Protein AF-A0A359M2P3-F1 (afdb_monomer)

Radius of gyration: 24.1 Å; Cα contacts (8 Å, |Δi|>4): 663; chains: 1; bounding box: 49×58×69 Å

Sequence (281 aa):
YTARNGGGFRVVGGTSFSSPMMAGAAAVLKAARPGLAPAQYKSLLVNYARPLYGPGSATVTNSRDAGAGALQLLASLSARSTVTPSTLSFGIATGTADLTREITVTNLSDRADIFTLTPEVRAAGPVPTITPNSVNLGPRESQRVNVRWNVSGLAPGEYQGAVIVTGFQTSLTPAAVPWWFGVPAQSVRTITPLEVPDTARPGSEQAFFLRLTDAAGIPVTSVTPEVRAGAGGTATITTVAAEPRLPGTYFVRVRMGTAAGTQSFTVAAGGVELTLLIPVQ

Nearest PDB structures (foldseek):
  2e6j-assembly1_A  TM=8.398E-01  e=8.029E-07  Homo sapiens
  7sqc-assembly1_F3  TM=4.251E-01  e=7.534E-09  Chlamydomonas reinhardtii
  7sqc-assembly1_F0  TM=4.388E-01  e=6.801E-08  Chlamydomonas reinhardtii
  7sqc-assembly1_M1  TM=4.405E-01  e=3.997E-07  Chlamydomonas reinhardtii
  4e9l-assembly1_A  TM=3.980E-01  e=4.450E-07  Escherichia coli UTI89

Foldseek 3Di:
DDFDPVTDDDDDDDCVVVVVVLVVLLVVLCVLDPDDDPQQSVQLQQQQADFDADVVGPFTDDCVVAPSHHGDSVSSSLDQKGKPPLAAEPEEDQFFDKDKDKIKIWGQDQAKWKKAKDWDWRDDDDTWDKVPRIDIAGHGGMDMIITIDGGHDHDFAKTKTWTWIATPPRDPDTGTHIYIYGNAPLAFDDKDWPDDAQAAAAQDKDKTKIATGDPRRHGRQPKFKDKDKDPPFPKDWPDWAADPVDGRMIMTMIGGHNDFAKIWMWIDINRDIDIDIHGYD

Mean predicted aligned error: 5.7 Å

Solvent-accessible surface area (backbone atoms only — not comparable to full-atom values): 15363 Å² total; per-residue (Å²): 114,44,81,40,90,96,59,64,72,42,84,80,86,59,69,81,63,51,52,58,54,54,52,53,51,50,51,52,47,42,72,77,49,68,90,65,53,73,62,43,56,49,8,30,53,36,15,32,22,42,76,42,57,50,95,94,45,93,50,58,50,53,52,90,80,44,50,54,32,43,81,32,66,66,54,26,70,67,48,41,55,33,41,40,63,41,57,47,76,73,52,72,40,92,21,48,47,81,47,77,47,71,35,35,44,30,32,67,40,90,52,66,40,44,35,40,51,45,66,46,63,61,58,94,74,87,71,53,48,55,49,65,39,60,49,80,31,48,50,64,29,70,49,78,28,38,41,33,40,73,51,70,80,47,70,60,36,71,48,44,30,26,43,35,39,37,37,76,81,65,46,90,63,56,37,35,31,34,35,38,37,36,17,69,66,73,48,43,63,43,82,41,78,76,46,70,54,83,58,42,45,52,55,36,78,48,62,36,32,38,33,32,14,18,90,67,65,42,60,26,72,88,62,77,67,48,73,44,60,33,92,94,55,68,40,44,80,75,42,77,44,74,38,91,90,40,78,22,25,32,42,35,33,33,34,39,25,77,59,71,48,73,41,44,35,41,38,36,38,71,93,37,75,49,81,46,75,34,39,25,98

pLDDT: mean 93.25, std 5.67, range [64.62, 98.69]

Secondary structure (DSSP, 8-state):
-EE-TTSSEE---SHHHHHHHHHHHHHHHHHHSTT--HHHHHHHHHTTPBPPB-TT-SSBPPHHHHTT-B--HHHHHH--EEEESSSEEEEE-SS-EEEEEEEEEEE-SSS-EEEEEEEEESSSS---EEESSEEEE-TT-EEEEEEEEEESSPPSEEEEEEEEEEETTT-SS-EEEEEEEEE---S--EEEEEE--S-B-TT-EEEEEEEEE-TTSPBP-S-PPEEEEPTT---EEEEEEE-TTSTTEEEEEEEPPSS-EEEEEEEEETTEEEEEEEEE-

Structure (mmCIF, N/CA/C/O backbone):
data_AF-A0A359M2P3-F1
#
_entry.id   AF-A0A359M2P3-F1
#
loop_
_atom_site.group_PDB
_atom_site.id
_atom_site.type_symbol
_atom_site.label_atom_id
_atom_site.label_alt_id
_atom_site.label_comp_id
_atom_site.label_asym_id
_atom_site.label_entity_id
_atom_site.label_seq_id
_atom_site.pdbx_PDB_ins_code
_atom_site.Cartn_x
_atom_site.Cartn_y
_atom_site.Cartn_z
_atom_site.occupancy
_atom_site.B_iso_or_equiv
_atom_site.auth_seq_id
_atom_site.auth_comp_id
_atom_site.auth_asym_id
_atom_site.auth_atom_id
_atom_site.pdbx_PDB_model_num
ATOM 1 N N . TYR A 1 1 ? 1.733 -25.677 1.021 1.00 85.75 1 TYR A N 1
ATOM 2 C CA . TYR A 1 1 ? 1.231 -26.762 0.154 1.00 85.75 1 TYR A CA 1
ATOM 3 C C . TYR A 1 1 ? -0.197 -26.458 -0.257 1.00 85.75 1 TYR A C 1
ATOM 5 O O . TYR A 1 1 ? -0.913 -25.851 0.527 1.00 85.75 1 TYR A O 1
ATOM 13 N N . THR A 1 2 ? -0.607 -26.854 -1.459 1.00 88.06 2 THR A N 1
ATOM 14 C CA . THR A 1 2 ? -2.005 -26.777 -1.921 1.00 88.06 2 THR A CA 1
ATOM 15 C C . THR A 1 2 ? -2.357 -28.013 -2.748 1.00 88.06 2 THR A C 1
ATOM 17 O O . THR A 1 2 ? -1.449 -28.705 -3.220 1.00 88.06 2 THR A O 1
ATOM 20 N N . ALA A 1 3 ? -3.649 -28.294 -2.911 1.00 90.69 3 ALA A N 1
ATOM 21 C CA . ALA A 1 3 ? -4.139 -29.433 -3.682 1.00 90.69 3 ALA A CA 1
ATOM 22 C C . ALA A 1 3 ? -3.726 -29.345 -5.166 1.00 90.69 3 ALA A C 1
ATOM 24 O O . ALA A 1 3 ? -3.590 -28.256 -5.735 1.00 90.69 3 ALA A O 1
ATOM 25 N N . ARG A 1 4 ? -3.525 -30.506 -5.797 1.00 89.56 4 ARG A N 1
ATOM 26 C CA . ARG A 1 4 ? -3.207 -30.652 -7.226 1.00 89.56 4 ARG A CA 1
ATOM 27 C C . ARG A 1 4 ? -4.312 -31.442 -7.937 1.00 89.56 4 ARG A C 1
ATOM 29 O O . ARG A 1 4 ? -4.940 -32.314 -7.344 1.0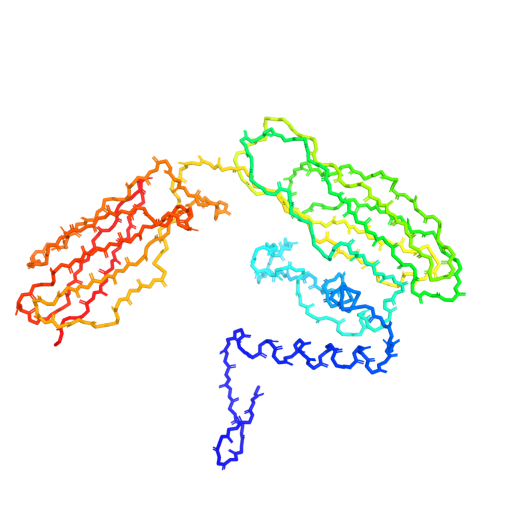0 89.56 4 ARG A O 1
ATOM 36 N N . ASN A 1 5 ? -4.521 -31.155 -9.224 1.00 85.38 5 ASN A N 1
ATOM 37 C CA . ASN A 1 5 ? -5.365 -31.986 -10.083 1.00 85.38 5 ASN A CA 1
ATOM 38 C C . ASN A 1 5 ? -4.836 -33.436 -10.141 1.00 85.38 5 ASN A C 1
ATOM 40 O O . ASN A 1 5 ? -3.623 -33.638 -10.227 1.00 85.38 5 ASN A O 1
ATOM 44 N N . GLY A 1 6 ? -5.737 -34.419 -10.092 1.00 87.88 6 GLY A N 1
ATOM 45 C CA . GLY A 1 6 ? -5.399 -35.846 -10.004 1.00 87.88 6 GLY A CA 1
ATOM 46 C C . GLY A 1 6 ? -5.063 -36.345 -8.591 1.00 87.88 6 GLY A C 1
ATOM 47 O O . GLY A 1 6 ? -4.646 -37.488 -8.443 1.00 87.88 6 GLY A O 1
ATOM 48 N N . GLY A 1 7 ? -5.252 -35.513 -7.559 1.00 90.56 7 GLY A N 1
ATOM 49 C CA . GLY A 1 7 ? -4.967 -35.850 -6.162 1.00 90.56 7 GLY A CA 1
ATOM 50 C C . GLY A 1 7 ? -3.582 -35.395 -5.684 1.00 90.56 7 GLY A C 1
ATOM 51 O O . GLY A 1 7 ? -2.709 -35.010 -6.463 1.00 90.56 7 GLY A O 1
ATOM 52 N N . GLY A 1 8 ? -3.388 -35.417 -4.363 1.00 91.62 8 GLY A N 1
ATOM 53 C CA . GLY A 1 8 ? -2.131 -35.040 -3.709 1.00 91.62 8 GLY A CA 1
ATOM 54 C C . GLY A 1 8 ? -1.914 -33.530 -3.532 1.00 91.62 8 GLY A C 1
ATOM 55 O O . GLY A 1 8 ? -2.804 -32.705 -3.753 1.00 91.62 8 GLY A O 1
ATOM 56 N N . PHE A 1 9 ? -0.698 -33.173 -3.108 1.00 91.69 9 PHE A N 1
ATOM 57 C CA . PHE A 1 9 ? -0.306 -31.807 -2.756 1.00 91.69 9 PHE A CA 1
ATOM 58 C C . PHE A 1 9 ? 0.950 -31.368 -3.506 1.00 91.69 9 PHE A C 1
ATOM 60 O O . PHE A 1 9 ? 1.815 -32.178 -3.829 1.00 91.69 9 PHE A O 1
ATOM 67 N N . ARG A 1 10 ? 1.079 -30.059 -3.739 1.00 89.31 10 ARG A N 1
ATOM 68 C CA . ARG A 1 10 ? 2.296 -29.444 -4.287 1.00 89.31 10 ARG A CA 1
ATOM 69 C C . ARG A 1 10 ? 2.744 -28.226 -3.488 1.00 89.31 10 ARG A C 1
ATOM 71 O O . ARG A 1 10 ? 1.929 -27.539 -2.860 1.00 89.31 10 ARG A O 1
ATOM 78 N N . VAL A 1 11 ? 4.045 -27.954 -3.536 1.00 88.88 11 VAL A N 1
ATOM 79 C CA . VAL A 1 11 ? 4.628 -26.679 -3.100 1.00 88.88 11 VAL A CA 1
ATOM 80 C C . VAL A 1 11 ? 4.443 -25.667 -4.224 1.00 88.88 11 VAL A C 1
ATOM 82 O O . VAL A 1 11 ? 4.649 -25.979 -5.393 1.00 88.88 11 VAL A O 1
ATOM 85 N N . VAL A 1 12 ? 3.999 -24.472 -3.865 1.00 86.31 12 VAL A N 1
ATOM 86 C CA . VAL A 1 12 ? 3.729 -23.359 -4.776 1.00 86.31 12 VAL A CA 1
ATOM 87 C C . VAL A 1 12 ? 4.085 -22.060 -4.068 1.00 86.31 12 VAL A C 1
ATOM 89 O O . VAL A 1 12 ? 4.019 -21.996 -2.839 1.00 86.31 12 VAL A O 1
ATOM 92 N N . GLY A 1 13 ? 4.439 -21.038 -4.842 1.00 85.19 13 GLY A N 1
ATOM 93 C CA . GLY A 1 13 ? 4.708 -19.689 -4.358 1.00 85.19 13 GLY A CA 1
ATOM 94 C C . GLY A 1 13 ? 3.999 -18.651 -5.223 1.00 85.19 13 GLY A C 1
ATOM 95 O O . GLY A 1 13 ? 3.622 -18.938 -6.358 1.00 85.19 13 GLY A O 1
ATOM 96 N N . GLY A 1 14 ? 3.797 -17.459 -4.666 1.00 84.88 14 GLY A N 1
ATOM 97 C CA . GLY A 1 14 ? 3.181 -16.324 -5.354 1.00 84.88 14 GLY A CA 1
ATOM 98 C C . GLY A 1 14 ? 2.020 -15.710 -4.575 1.00 84.88 14 GLY A C 1
ATOM 99 O O . GLY A 1 14 ? 1.350 -16.376 -3.783 1.00 84.88 14 GLY A O 1
ATOM 100 N N . THR A 1 15 ? 1.757 -14.429 -4.829 1.00 85.31 15 THR A N 1
ATOM 101 C CA . THR A 1 15 ? 0.679 -13.653 -4.187 1.00 85.31 15 THR A CA 1
ATOM 102 C C . THR A 1 15 ? -0.709 -14.244 -4.441 1.00 85.31 15 THR A C 1
ATOM 104 O O . THR A 1 15 ? -1.585 -14.126 -3.586 1.00 85.31 15 THR A O 1
ATOM 107 N N . SER A 1 16 ? -0.887 -14.977 -5.546 1.00 89.06 16 SER A N 1
ATOM 108 C CA . SER A 1 16 ? -2.102 -15.740 -5.859 1.00 89.06 16 SER A CA 1
ATOM 109 C C . SER A 1 16 ? -2.473 -16.766 -4.785 1.00 89.06 16 SER A C 1
ATOM 111 O O . SER A 1 16 ? -3.645 -17.109 -4.663 1.00 89.06 16 SER A O 1
ATOM 113 N N . PHE A 1 17 ? -1.508 -17.242 -3.988 1.00 89.31 17 PHE A N 1
ATOM 114 C CA . PHE A 1 17 ? -1.761 -18.134 -2.851 1.00 89.31 17 PHE A CA 1
ATOM 115 C C . PHE A 1 17 ? -1.979 -17.379 -1.534 1.00 89.31 17 PHE A C 1
ATOM 117 O O . PHE A 1 17 ? -2.651 -17.901 -0.649 1.00 89.31 17 PHE A O 1
ATOM 124 N N . SER A 1 18 ? -1.514 -16.132 -1.420 1.00 91.50 18 SER A N 1
ATOM 125 C CA . SER A 1 18 ? -1.825 -15.252 -0.285 1.00 91.50 18 SER A CA 1
ATOM 126 C C . SER A 1 18 ? -3.279 -14.764 -0.320 1.00 91.50 18 SER A C 1
ATOM 128 O O . SER A 1 18 ? -3.935 -14.689 0.720 1.00 91.50 18 SER A O 1
ATOM 130 N N . SER A 1 19 ? -3.820 -14.477 -1.511 1.00 93.38 19 SER A N 1
ATOM 131 C CA . SER A 1 19 ? -5.211 -14.031 -1.698 1.00 93.38 19 SER A CA 1
ATOM 132 C C . SER A 1 19 ? -6.264 -14.963 -1.068 1.00 93.38 19 SER A C 1
ATOM 134 O O . SER A 1 19 ? -7.070 -14.473 -0.272 1.00 93.38 19 SER A O 1
ATOM 136 N N . PRO A 1 20 ? -6.283 -16.288 -1.332 1.00 93.81 20 PRO A N 1
ATOM 137 C CA . PRO A 1 20 ? -7.249 -17.188 -0.703 1.00 93.81 20 PRO A CA 1
ATOM 138 C C . PRO A 1 20 ? -7.045 -17.335 0.813 1.00 93.81 20 PRO A C 1
ATOM 140 O O . PRO A 1 20 ? -8.026 -17.551 1.522 1.00 93.81 20 PRO A O 1
ATOM 143 N N . MET A 1 21 ? -5.825 -17.158 1.344 1.00 94.00 21 MET A N 1
ATOM 144 C CA . MET A 1 21 ? -5.607 -17.137 2.801 1.00 94.00 21 MET A CA 1
ATOM 145 C C . MET A 1 21 ? -6.312 -15.939 3.450 1.00 94.00 21 MET A C 1
ATOM 147 O O . MET A 1 21 ? -7.006 -16.100 4.454 1.00 94.00 21 MET A O 1
ATOM 151 N N . MET A 1 22 ? -6.203 -14.752 2.844 1.00 95.75 22 MET A N 1
ATOM 152 C CA . MET A 1 22 ? -6.936 -13.564 3.297 1.00 95.75 22 MET A CA 1
ATOM 153 C C . MET A 1 22 ? -8.452 -13.744 3.173 1.00 95.75 22 MET A C 1
ATOM 155 O O . MET A 1 22 ? -9.188 -13.346 4.075 1.00 95.75 22 MET A O 1
ATOM 159 N N . ALA A 1 23 ? -8.927 -14.377 2.095 1.00 96.69 23 ALA A N 1
ATOM 160 C CA . ALA A 1 23 ? -10.348 -14.670 1.911 1.00 96.69 23 ALA A CA 1
ATOM 161 C C . ALA A 1 23 ? -10.889 -15.617 2.998 1.00 96.69 23 ALA A C 1
ATOM 163 O O . ALA A 1 23 ? -11.937 -15.346 3.583 1.00 96.69 23 ALA A O 1
ATOM 164 N N . GLY A 1 24 ? -10.151 -16.683 3.326 1.00 97.50 24 GLY A N 1
ATOM 165 C CA . GLY A 1 24 ? -10.501 -17.594 4.419 1.00 97.50 24 GLY A CA 1
ATOM 166 C C . GLY A 1 24 ? -10.542 -16.889 5.778 1.00 97.50 24 GLY A C 1
ATOM 167 O O . GLY A 1 24 ? -11.501 -17.047 6.530 1.00 97.50 24 GLY A O 1
ATOM 168 N N . ALA A 1 25 ? -9.555 -16.039 6.071 1.00 97.88 25 ALA A N 1
ATOM 169 C CA . ALA A 1 25 ? -9.529 -15.240 7.297 1.00 97.88 25 ALA A CA 1
ATOM 170 C C . ALA A 1 25 ? -10.717 -14.270 7.397 1.00 97.88 25 ALA A C 1
ATOM 172 O O . ALA A 1 25 ? -11.341 -14.156 8.453 1.00 97.88 25 ALA A O 1
ATOM 173 N N . ALA A 1 26 ? -11.075 -13.612 6.291 1.00 98.00 26 ALA A N 1
ATOM 174 C CA . ALA A 1 26 ? -12.257 -12.759 6.219 1.00 98.00 26 ALA A CA 1
ATOM 175 C C . ALA A 1 26 ? -13.552 -13.550 6.474 1.00 98.00 26 ALA A C 1
ATOM 177 O O . ALA A 1 26 ? -14.428 -13.068 7.191 1.00 98.00 26 ALA A O 1
ATOM 178 N N . ALA A 1 27 ? -13.663 -14.769 5.937 1.00 98.19 27 ALA A N 1
ATOM 179 C CA . ALA A 1 27 ? -14.811 -15.643 6.173 1.00 98.19 27 ALA A CA 1
ATOM 180 C C . ALA A 1 27 ? -14.937 -16.038 7.654 1.00 98.19 27 ALA A C 1
ATOM 182 O O . ALA A 1 27 ? -16.026 -15.929 8.219 1.00 98.19 27 ALA A O 1
ATOM 183 N N . VAL A 1 28 ? -13.827 -16.405 8.306 1.00 98.38 28 VAL A N 1
ATOM 184 C CA . VAL A 1 28 ? -13.799 -16.695 9.753 1.00 98.38 28 VAL A CA 1
ATOM 185 C C . VAL A 1 28 ? -14.222 -15.470 10.565 1.00 98.38 28 VAL A C 1
ATOM 187 O O . VAL A 1 28 ? -15.077 -15.584 11.441 1.00 98.38 28 VAL A O 1
ATOM 190 N N . LEU A 1 29 ? -13.689 -14.284 10.251 1.00 97.88 29 LEU A N 1
ATOM 191 C CA . LEU A 1 29 ? -14.086 -13.043 10.924 1.00 97.88 29 LEU A CA 1
ATOM 192 C C . LEU A 1 29 ? -15.573 -12.734 10.745 1.00 97.88 29 LEU A C 1
ATOM 194 O O . LEU A 1 29 ? -16.221 -12.311 11.700 1.00 97.88 29 LEU A O 1
ATOM 198 N N . LYS A 1 30 ? -16.117 -12.944 9.543 1.00 98.06 30 LYS A N 1
ATOM 199 C CA . LYS A 1 30 ? -17.535 -12.712 9.255 1.00 98.06 30 LYS A CA 1
ATOM 200 C C . LYS A 1 30 ? -18.441 -13.675 10.016 1.00 98.06 30 LYS A C 1
ATOM 202 O O . LYS A 1 30 ? -19.465 -13.239 10.531 1.00 98.06 30 LYS A O 1
ATOM 207 N N . ALA A 1 31 ? -18.051 -14.944 10.120 1.00 98.25 31 ALA A N 1
ATOM 208 C CA . ALA A 1 31 ? -18.778 -15.937 10.906 1.00 98.25 31 ALA A CA 1
ATOM 209 C C . ALA A 1 31 ? -18.734 -15.622 12.411 1.00 98.25 31 ALA A C 1
ATOM 211 O O . ALA A 1 31 ? -19.761 -15.674 13.078 1.00 98.25 31 ALA A O 1
ATOM 212 N N . ALA A 1 32 ? -17.564 -15.247 12.937 1.00 97.69 32 ALA A N 1
ATOM 213 C CA . ALA A 1 32 ? -17.382 -14.958 14.360 1.00 97.69 32 ALA A CA 1
ATOM 214 C C . ALA A 1 32 ? -17.986 -13.613 14.798 1.00 97.69 32 ALA A C 1
ATOM 216 O O . ALA A 1 32 ? -18.359 -13.447 15.957 1.00 97.69 32 ALA A O 1
ATOM 217 N N . ARG A 1 33 ? -18.051 -12.630 13.894 1.00 95.94 33 ARG A N 1
ATOM 218 C CA . ARG A 1 33 ? -18.570 -11.283 14.169 1.00 95.94 33 ARG A CA 1
ATOM 219 C C . ARG A 1 33 ? -19.512 -10.834 13.058 1.00 95.94 33 ARG A C 1
ATOM 221 O O . ARG A 1 33 ? -19.108 -10.013 12.232 1.00 95.94 33 ARG A O 1
ATOM 228 N N . PRO A 1 34 ? -20.739 -11.373 12.996 1.00 96.81 34 PRO A N 1
ATOM 229 C CA . PRO A 1 34 ? -21.692 -11.025 11.951 1.00 96.81 34 PRO A CA 1
ATOM 230 C C . PRO A 1 34 ? -22.153 -9.565 12.070 1.00 96.81 34 PRO A C 1
ATOM 232 O O . PRO A 1 34 ? -22.198 -8.995 13.158 1.00 96.81 34 PRO A O 1
ATOM 235 N N . GLY A 1 35 ? -22.515 -8.963 10.934 1.00 95.62 35 GLY A N 1
ATOM 236 C CA . GLY A 1 35 ? -23.139 -7.635 10.880 1.00 95.62 35 GLY A CA 1
ATOM 237 C C . GLY A 1 35 ? -22.183 -6.439 10.801 1.00 95.62 35 GLY A C 1
ATOM 238 O O . GLY A 1 35 ? -22.659 -5.312 10.711 1.00 95.62 35 GLY A O 1
ATOM 239 N N . LEU A 1 36 ? -20.860 -6.648 10.789 1.00 97.12 36 LEU A N 1
ATOM 240 C CA . LEU A 1 36 ? -19.912 -5.553 10.547 1.00 97.12 36 LEU A CA 1
ATOM 241 C C . LEU A 1 36 ? -19.944 -5.103 9.080 1.00 97.12 36 LEU A C 1
ATOM 243 O O . LEU A 1 36 ? -20.190 -5.894 8.164 1.00 97.12 36 LEU A O 1
ATOM 247 N N . ALA A 1 37 ? -19.627 -3.833 8.840 1.00 97.12 37 ALA A N 1
ATOM 248 C CA . ALA A 1 37 ? -19.469 -3.314 7.488 1.00 97.12 37 ALA A CA 1
ATOM 249 C C . ALA A 1 37 ? -18.213 -3.904 6.807 1.00 97.12 37 ALA A C 1
ATOM 251 O O . ALA A 1 37 ? -17.212 -4.181 7.477 1.00 97.12 37 ALA A O 1
ATOM 252 N N . PRO A 1 38 ? -18.177 -4.023 5.465 1.00 97.56 38 PRO A N 1
ATOM 253 C CA . PRO A 1 38 ? -16.997 -4.515 4.744 1.00 97.56 38 PRO A CA 1
ATOM 254 C C . PRO A 1 38 ? -15.692 -3.779 5.091 1.00 97.56 38 PRO A C 1
ATOM 256 O O . PRO A 1 38 ? -14.644 -4.406 5.256 1.00 97.56 38 PRO A O 1
ATOM 259 N N . ALA A 1 39 ? -15.751 -2.455 5.270 1.00 98.00 39 ALA A N 1
ATOM 260 C CA . ALA A 1 39 ? -14.596 -1.647 5.662 1.00 98.00 39 ALA A CA 1
ATOM 261 C C . ALA A 1 39 ? -14.081 -1.979 7.076 1.00 98.00 39 ALA A C 1
ATOM 263 O O . ALA A 1 39 ? -12.876 -1.925 7.315 1.00 98.00 39 ALA A O 1
ATOM 264 N N . GLN A 1 40 ? -14.968 -2.377 7.991 1.00 98.25 40 GLN A N 1
ATOM 265 C CA . GLN A 1 40 ? -14.598 -2.810 9.337 1.00 98.25 40 GLN A CA 1
ATOM 266 C C . GLN A 1 40 ? -13.914 -4.180 9.299 1.00 98.25 40 GLN A C 1
ATOM 268 O O . GLN A 1 40 ? -12.869 -4.341 9.919 1.00 98.25 40 GLN A O 1
ATOM 273 N N . TYR A 1 41 ? -14.399 -5.140 8.498 1.00 98.44 41 TYR A N 1
ATOM 274 C CA . TYR A 1 41 ? -13.669 -6.401 8.287 1.00 98.44 41 TYR A CA 1
ATOM 275 C C . TYR A 1 41 ? -12.279 -6.170 7.690 1.00 98.44 41 TYR A C 1
ATOM 277 O O . TYR A 1 41 ? -11.309 -6.783 8.135 1.00 98.44 41 TYR A O 1
ATOM 285 N N . LYS A 1 42 ? -12.157 -5.248 6.725 1.00 98.31 42 LYS A N 1
ATOM 286 C CA . LYS A 1 42 ? -10.850 -4.845 6.192 1.00 98.31 42 LYS A CA 1
ATOM 287 C C . LYS A 1 42 ? -9.961 -4.251 7.288 1.00 98.31 42 LYS A C 1
ATOM 289 O O . LYS A 1 42 ? -8.805 -4.645 7.387 1.00 98.31 42 LYS A O 1
ATOM 294 N N . SER A 1 43 ? -10.486 -3.356 8.126 1.00 98.50 43 SER A N 1
ATOM 295 C CA . SER A 1 43 ? -9.745 -2.791 9.263 1.00 98.50 43 SER A CA 1
ATOM 296 C C . SER A 1 43 ? -9.232 -3.875 10.211 1.00 98.50 43 SER A C 1
ATOM 298 O O . SER A 1 43 ? -8.055 -3.870 10.552 1.00 98.50 43 SER A O 1
ATOM 300 N N . LEU A 1 44 ? -10.057 -4.864 10.553 1.00 98.06 44 LEU A N 1
ATOM 301 C CA . LEU A 1 44 ? -9.662 -5.973 11.425 1.00 98.06 44 LEU A CA 1
ATOM 302 C C . LEU A 1 44 ? -8.501 -6.799 10.858 1.00 98.06 44 LEU A C 1
ATOM 304 O O . LEU A 1 44 ? -7.633 -7.239 11.607 1.00 98.06 44 LEU A O 1
ATOM 308 N N . LEU A 1 45 ? -8.484 -7.014 9.543 1.00 98.06 45 LEU A N 1
ATOM 309 C CA . LEU A 1 45 ? -7.435 -7.775 8.860 1.00 98.06 45 LEU A CA 1
ATOM 310 C C . LEU A 1 45 ? -6.148 -6.967 8.665 1.00 98.06 45 LEU A C 1
ATOM 312 O O . LEU A 1 45 ? -5.060 -7.534 8.696 1.00 98.06 45 LEU A O 1
ATOM 316 N N . VAL A 1 46 ? -6.273 -5.660 8.434 1.00 98.00 46 VAL A N 1
ATOM 317 C CA . VAL A 1 46 ? -5.147 -4.772 8.119 1.00 98.00 46 VAL A CA 1
ATOM 318 C C . VAL A 1 46 ? -4.519 -4.209 9.390 1.00 98.00 46 VAL A C 1
ATOM 320 O O . VAL A 1 46 ? -3.313 -4.310 9.565 1.00 98.00 46 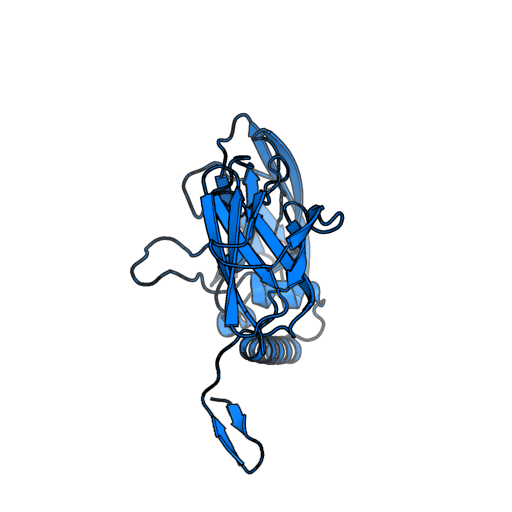VAL A O 1
ATOM 323 N N . ASN A 1 47 ? -5.309 -3.634 10.297 1.00 97.75 47 ASN A N 1
ATOM 324 C CA . ASN A 1 47 ? -4.779 -2.879 11.434 1.00 97.75 47 ASN A CA 1
ATOM 325 C C . ASN A 1 47 ? -4.260 -3.749 12.578 1.00 97.75 47 ASN A C 1
ATOM 327 O O . ASN A 1 47 ? -3.545 -3.249 13.435 1.00 97.75 47 ASN A O 1
ATOM 331 N N . TYR A 1 48 ? -4.572 -5.042 12.570 1.00 97.12 48 TYR A N 1
ATOM 332 C CA . TYR A 1 48 ? -4.063 -6.014 13.540 1.00 97.12 48 TYR A CA 1
ATOM 333 C C . TYR A 1 48 ? -3.049 -6.979 12.912 1.00 97.12 48 TYR A C 1
ATOM 335 O O . TYR A 1 48 ? -2.755 -8.036 13.470 1.00 97.12 48 TYR A O 1
ATOM 343 N N . ALA A 1 49 ? -2.526 -6.639 11.731 1.00 96.25 49 ALA A N 1
ATOM 344 C CA . ALA A 1 49 ? -1.442 -7.383 11.111 1.00 96.25 49 ALA A CA 1
ATOM 345 C C . ALA A 1 49 ? -0.162 -7.277 11.954 1.00 96.25 49 ALA A C 1
ATOM 347 O O . ALA A 1 49 ? 0.128 -6.249 12.567 1.00 96.25 49 ALA A O 1
ATOM 348 N N . ARG A 1 50 ? 0.635 -8.346 11.964 1.00 94.44 50 ARG A N 1
ATOM 349 C CA . ARG A 1 50 ? 1.951 -8.350 12.603 1.00 94.44 50 ARG A CA 1
ATOM 350 C C . ARG A 1 50 ? 2.966 -7.670 11.684 1.00 94.44 50 ARG A C 1
ATOM 352 O O . ARG A 1 50 ? 3.098 -8.125 10.543 1.00 94.44 50 ARG A O 1
ATOM 359 N N . PRO A 1 51 ? 3.739 -6.681 12.164 1.00 91.50 51 PRO A N 1
ATOM 360 C CA . PRO A 1 51 ? 4.834 -6.102 11.397 1.00 91.50 51 PRO A CA 1
ATOM 361 C C . PRO A 1 51 ? 5.777 -7.176 10.844 1.00 91.50 51 PRO A C 1
ATOM 363 O O . PRO A 1 51 ? 6.056 -8.184 11.499 1.00 91.50 51 PRO A O 1
ATOM 366 N N . LEU A 1 52 ? 6.243 -6.964 9.616 1.00 91.81 52 LEU A N 1
ATOM 367 C CA . LEU A 1 52 ? 7.258 -7.802 8.990 1.00 91.81 52 LEU A CA 1
ATOM 368 C C . LEU A 1 52 ? 8.620 -7.132 9.118 1.00 91.81 52 LEU A C 1
ATOM 370 O O . LEU A 1 52 ? 8.718 -5.909 9.067 1.00 91.81 52 LEU A O 1
ATOM 374 N N . TYR A 1 53 ? 9.649 -7.956 9.271 1.00 90.38 53 TYR A N 1
ATOM 375 C CA . TYR A 1 53 ? 11.040 -7.539 9.342 1.00 90.38 53 TYR A CA 1
ATOM 376 C C . TYR A 1 53 ? 11.815 -8.294 8.271 1.00 90.38 53 TYR A C 1
ATOM 378 O O . TYR A 1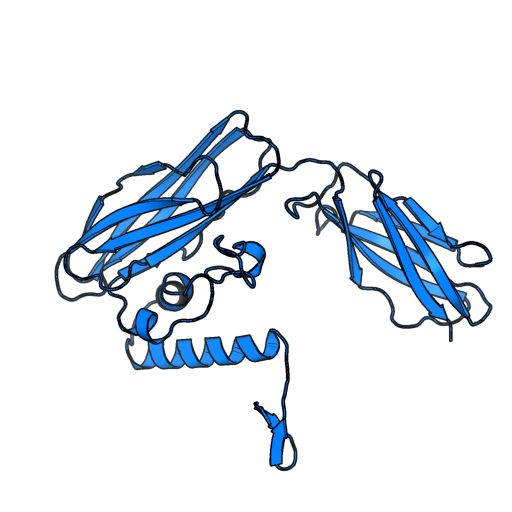 53 ? 11.564 -9.481 8.033 1.00 90.38 53 TYR A O 1
ATOM 386 N N . GLY A 1 54 ? 12.758 -7.607 7.628 1.00 84.50 54 GLY A N 1
ATOM 387 C CA . GLY A 1 54 ? 13.723 -8.271 6.759 1.00 84.50 54 GLY A CA 1
ATOM 388 C C . GLY A 1 54 ? 14.603 -9.238 7.564 1.00 84.50 54 GLY A C 1
ATOM 389 O O . GLY A 1 54 ? 14.775 -9.037 8.769 1.00 84.50 54 GLY A O 1
ATOM 390 N N . PRO A 1 55 ? 15.187 -10.273 6.935 1.00 83.81 55 PRO A N 1
ATOM 391 C CA . PRO A 1 55 ? 16.118 -11.170 7.615 1.00 83.81 55 PRO A CA 1
ATOM 392 C C . PRO A 1 55 ? 17.235 -10.387 8.326 1.00 83.81 55 PRO A C 1
ATOM 394 O O . PRO A 1 55 ? 17.968 -9.639 7.686 1.00 83.81 55 PRO A O 1
ATOM 397 N N . GLY A 1 56 ? 17.332 -10.523 9.654 1.00 85.56 56 GLY A N 1
ATOM 398 C CA . GLY A 1 56 ? 18.328 -9.826 10.481 1.00 85.56 56 GLY A CA 1
ATOM 399 C C . GLY A 1 56 ? 18.095 -8.321 10.693 1.00 85.56 56 GLY A C 1
ATOM 400 O O . GLY A 1 56 ? 18.941 -7.667 11.296 1.00 85.56 56 GLY A O 1
ATOM 401 N N . SER A 1 57 ? 16.976 -7.758 10.225 1.00 84.81 57 SER A N 1
ATOM 402 C CA . SER A 1 57 ? 16.677 -6.329 10.364 1.00 84.81 57 SER A CA 1
ATOM 403 C C . SER A 1 57 ? 15.869 -6.031 11.627 1.00 84.81 57 SER A C 1
ATOM 405 O O . SER A 1 57 ? 14.859 -6.678 11.895 1.00 84.81 57 SER A O 1
ATOM 407 N N . ALA A 1 58 ? 16.271 -4.994 12.364 1.00 83.50 58 ALA A N 1
ATOM 408 C CA . ALA A 1 58 ? 15.468 -4.410 13.440 1.00 83.50 58 ALA A CA 1
ATOM 409 C C . ALA A 1 58 ? 14.418 -3.406 12.920 1.00 83.50 58 ALA A C 1
ATOM 411 O O . ALA A 1 58 ? 13.546 -2.966 13.668 1.00 83.50 58 ALA A O 1
ATOM 412 N N . THR A 1 59 ? 14.485 -3.036 11.638 1.00 84.00 59 THR A N 1
ATOM 413 C CA . THR A 1 59 ? 13.574 -2.076 11.010 1.00 84.00 59 THR A CA 1
ATOM 414 C C . THR A 1 59 ? 12.412 -2.804 10.348 1.00 84.00 59 THR A C 1
ATOM 416 O O . THR A 1 59 ? 12.601 -3.777 9.612 1.00 84.00 59 THR A O 1
ATOM 419 N N . VAL A 1 60 ? 11.199 -2.304 10.588 1.00 86.19 60 VAL A N 1
ATOM 420 C CA . VAL A 1 60 ? 9.981 -2.819 9.958 1.00 86.19 60 VAL A CA 1
ATOM 421 C C . VAL A 1 60 ? 10.074 -2.640 8.442 1.00 86.19 60 VAL A C 1
ATOM 423 O O . VAL A 1 60 ? 10.442 -1.572 7.954 1.00 86.19 60 VAL A O 1
ATOM 426 N N . THR A 1 61 ? 9.708 -3.676 7.691 1.00 87.06 61 THR A N 1
ATOM 427 C CA . THR A 1 61 ? 9.631 -3.637 6.230 1.00 87.06 61 THR A CA 1
ATOM 428 C C . THR A 1 61 ? 8.704 -2.514 5.762 1.00 87.06 61 THR A C 1
ATOM 430 O O . THR A 1 61 ? 7.690 -2.190 6.389 1.00 87.06 61 THR A O 1
ATOM 433 N N . ASN A 1 62 ? 9.061 -1.922 4.628 1.00 83.69 62 ASN A N 1
ATOM 434 C CA . ASN A 1 62 ? 8.320 -0.847 4.000 1.00 83.69 62 ASN A CA 1
ATOM 435 C C . ASN A 1 62 ? 6.834 -1.200 3.798 1.00 83.69 62 ASN A C 1
ATOM 437 O O . ASN A 1 62 ? 6.494 -2.314 3.400 1.00 83.69 62 ASN A O 1
ATOM 441 N N . SER A 1 63 ? 5.944 -0.238 4.029 1.00 85.88 63 SER A N 1
ATOM 442 C CA . SER A 1 63 ? 4.503 -0.381 3.812 1.00 85.88 63 SER A CA 1
ATOM 443 C C . SER A 1 63 ? 4.138 -0.601 2.341 1.00 85.88 63 SER A C 1
ATOM 445 O O . SER A 1 63 ? 3.099 -1.197 2.071 1.00 85.88 63 SER A O 1
ATOM 447 N N . ARG A 1 64 ? 4.966 -0.175 1.380 1.00 84.19 64 ARG A N 1
ATOM 448 C CA . ARG A 1 64 ? 4.765 -0.503 -0.042 1.00 84.19 64 ARG A CA 1
ATOM 449 C C . ARG A 1 64 ? 5.031 -1.974 -0.357 1.00 84.19 64 ARG A C 1
ATOM 451 O O . ARG A 1 64 ? 4.354 -2.521 -1.220 1.00 84.19 64 ARG A O 1
ATOM 458 N N . ASP A 1 65 ? 5.944 -2.610 0.374 1.00 85.94 65 ASP A N 1
ATOM 459 C CA . ASP A 1 65 ? 6.315 -4.013 0.154 1.00 85.94 65 ASP A CA 1
ATOM 460 C C . ASP A 1 65 ? 5.433 -4.966 0.971 1.00 85.94 65 ASP A C 1
ATOM 462 O O . ASP A 1 65 ? 4.949 -5.981 0.474 1.00 85.94 65 ASP A O 1
ATOM 466 N N . ALA A 1 66 ? 5.213 -4.636 2.246 1.00 88.81 66 ALA A N 1
ATOM 467 C CA . ALA A 1 66 ? 4.540 -5.498 3.217 1.00 88.81 66 ALA A CA 1
ATOM 468 C C . ALA A 1 66 ? 3.103 -5.061 3.548 1.00 88.81 66 ALA A C 1
ATOM 470 O O . ALA A 1 66 ? 2.406 -5.755 4.293 1.00 88.81 66 ALA A O 1
ATOM 471 N N . GLY A 1 67 ? 2.648 -3.904 3.061 1.00 91.12 67 GLY A N 1
ATOM 472 C CA . GLY A 1 67 ? 1.406 -3.300 3.537 1.00 91.12 67 GLY A CA 1
ATOM 473 C C . GLY A 1 67 ? 1.461 -3.042 5.046 1.00 91.12 67 GLY A C 1
ATOM 474 O O . GLY A 1 67 ? 2.439 -2.523 5.589 1.00 91.12 67 GLY A O 1
ATOM 475 N N . ALA A 1 68 ? 0.407 -3.456 5.751 1.00 93.00 68 ALA A N 1
ATOM 476 C CA . ALA A 1 68 ? 0.383 -3.415 7.211 1.00 93.00 68 ALA A CA 1
ATOM 477 C C . ALA A 1 68 ? 1.211 -4.533 7.876 1.00 93.00 68 ALA A C 1
ATOM 479 O O . ALA A 1 68 ? 1.510 -4.430 9.062 1.00 93.00 68 ALA A O 1
ATOM 480 N N . GLY A 1 69 ? 1.616 -5.566 7.127 1.00 93.94 69 GLY A N 1
ATOM 481 C CA . GLY A 1 69 ? 2.357 -6.721 7.627 1.00 93.94 69 GLY A CA 1
ATOM 482 C C . GLY A 1 69 ? 1.645 -8.051 7.369 1.00 93.94 69 GLY A C 1
ATOM 483 O O . GLY A 1 69 ? 0.784 -8.170 6.497 1.00 93.94 69 GLY A O 1
ATOM 484 N N . ALA A 1 70 ? 2.016 -9.076 8.134 1.00 95.06 70 ALA A N 1
ATOM 485 C CA . ALA A 1 70 ? 1.453 -10.416 8.021 1.00 95.06 70 ALA A CA 1
ATOM 486 C C . ALA A 1 70 ? 0.104 -10.537 8.737 1.00 95.06 70 ALA A C 1
ATOM 488 O O . ALA A 1 70 ? -0.051 -10.086 9.871 1.00 95.06 70 ALA A O 1
ATOM 489 N N . LEU A 1 71 ? -0.845 -11.230 8.104 1.00 96.38 71 LEU A N 1
ATOM 490 C CA . LEU A 1 71 ? -2.129 -11.594 8.704 1.00 96.38 71 LEU A CA 1
ATOM 491 C C . LEU A 1 71 ? -1.944 -12.230 10.093 1.00 96.38 71 LEU A C 1
ATOM 493 O O . LEU A 1 71 ? -1.182 -13.185 10.253 1.00 96.38 71 LEU A O 1
ATOM 497 N N . GLN A 1 72 ? -2.709 -11.746 11.073 1.00 96.81 72 GLN A N 1
ATOM 498 C CA . GLN A 1 72 ? -2.702 -12.238 12.450 1.00 96.81 72 GLN A CA 1
ATOM 499 C C . GLN A 1 72 ? -4.152 -12.457 12.910 1.00 96.81 72 GLN A C 1
ATOM 501 O O . GLN A 1 72 ? -4.749 -11.643 13.607 1.00 96.81 72 GLN A O 1
ATOM 506 N N . LEU A 1 73 ? -4.753 -13.560 12.446 1.00 96.44 73 LEU A N 1
ATOM 507 C CA . LEU A 1 73 ? -6.193 -13.815 12.595 1.00 96.44 73 LEU A CA 1
ATOM 508 C C . LEU A 1 73 ? -6.659 -13.820 14.060 1.00 96.44 73 LEU A C 1
ATOM 510 O O . LEU A 1 73 ? -7.773 -13.384 14.337 1.00 96.44 73 LEU A O 1
ATOM 514 N N . LEU A 1 74 ? -5.821 -14.279 14.994 1.00 95.12 74 LEU A N 1
ATOM 515 C CA . LEU A 1 74 ? -6.162 -14.276 16.415 1.00 95.12 74 LEU A CA 1
ATOM 516 C C . LEU A 1 74 ? -6.296 -12.845 16.956 1.00 95.12 74 LEU A C 1
ATOM 518 O O . LEU A 1 74 ? -7.336 -12.527 17.530 1.00 95.12 74 LEU A O 1
ATOM 522 N N . ALA A 1 75 ? -5.312 -11.972 16.702 1.00 95.25 75 ALA A N 1
ATOM 523 C CA . ALA A 1 75 ? -5.400 -10.555 17.059 1.00 95.25 75 ALA A CA 1
ATOM 524 C C . ALA A 1 75 ? -6.586 -9.875 16.367 1.00 95.25 75 ALA A C 1
ATOM 526 O O . ALA A 1 75 ? -7.322 -9.119 17.004 1.00 95.25 75 ALA A O 1
ATOM 527 N N . SER A 1 76 ? -6.829 -10.199 15.090 1.00 96.38 76 SER A N 1
ATOM 528 C CA . SER A 1 76 ? -8.011 -9.719 14.381 1.00 96.38 76 SER A CA 1
ATOM 529 C C . SER A 1 76 ? -9.284 -10.129 15.115 1.00 96.38 76 SER A C 1
ATOM 531 O O . SER A 1 76 ? -10.108 -9.263 15.365 1.00 96.38 76 SER A O 1
ATOM 533 N N . LEU A 1 77 ? -9.464 -11.395 15.507 1.00 95.44 77 LEU A N 1
ATOM 534 C CA . LEU A 1 77 ? -10.659 -11.883 16.217 1.00 95.44 77 LEU A CA 1
ATOM 535 C C . LEU A 1 77 ? -10.849 -11.235 17.595 1.00 95.44 77 LEU A C 1
ATOM 537 O O . LEU A 1 77 ? -11.984 -10.939 17.970 1.00 95.44 77 LEU A O 1
ATOM 541 N N . SER A 1 78 ? -9.764 -10.985 18.330 1.00 93.50 78 SER A N 1
ATOM 542 C CA . SER A 1 78 ? -9.813 -10.362 19.659 1.00 93.50 78 SER A CA 1
ATOM 543 C C . SER A 1 78 ? -9.931 -8.838 19.633 1.00 93.50 78 SER A C 1
ATOM 545 O O . SER A 1 78 ? -10.179 -8.238 20.677 1.00 93.50 78 SER A O 1
ATOM 547 N N . ALA A 1 79 ? -9.755 -8.208 18.469 1.00 95.12 79 ALA A N 1
ATOM 548 C CA . ALA A 1 79 ? -9.826 -6.762 18.293 1.00 95.12 79 ALA A CA 1
ATOM 549 C C . ALA A 1 79 ? -11.106 -6.159 18.886 1.00 95.12 79 ALA A C 1
ATOM 551 O O . ALA A 1 79 ? -12.210 -6.668 18.669 1.00 95.12 79 ALA A O 1
ATOM 552 N N . ARG A 1 80 ? -10.957 -5.044 19.599 1.00 94.56 80 ARG A N 1
ATOM 553 C CA . ARG A 1 80 ? -12.065 -4.333 20.255 1.00 94.56 80 ARG A CA 1
ATOM 554 C C . ARG A 1 80 ? -12.406 -3.007 19.597 1.00 94.56 80 ARG A C 1
ATOM 556 O O . ARG A 1 80 ? -13.375 -2.369 19.991 1.00 94.56 80 ARG A O 1
ATOM 563 N N . SER A 1 81 ? -11.683 -2.638 18.548 1.00 96.19 81 SER A N 1
ATOM 564 C CA . SER A 1 81 ? -11.979 -1.466 17.743 1.00 96.19 81 SER A CA 1
ATOM 565 C C . SER A 1 81 ? -11.732 -1.725 16.262 1.00 96.19 81 SER A C 1
ATOM 567 O O . SER A 1 81 ? -11.127 -2.718 15.856 1.00 96.19 81 SER A O 1
ATOM 569 N N . THR A 1 82 ? -12.249 -0.821 15.440 1.00 97.88 82 THR A N 1
ATOM 570 C CA . THR A 1 82 ? -11.887 -0.710 14.025 1.00 97.88 82 THR A CA 1
ATOM 571 C C . THR A 1 82 ? -11.604 0.732 13.690 1.00 97.88 82 THR A C 1
ATOM 573 O O . THR A 1 82 ? -12.226 1.630 14.257 1.00 97.88 82 THR A O 1
ATOM 576 N N . VAL A 1 83 ? -10.711 0.939 12.732 1.00 98.50 83 VAL A N 1
ATOM 577 C CA . VAL A 1 83 ? -10.359 2.254 12.216 1.00 98.50 83 VAL A CA 1
ATOM 578 C C . VAL A 1 83 ? -10.555 2.268 10.707 1.00 98.50 83 VAL A C 1
ATOM 580 O O . VAL A 1 83 ? -10.039 1.415 9.984 1.00 98.50 83 VAL A O 1
ATOM 583 N N . THR A 1 84 ? -11.348 3.220 10.224 1.00 98.38 84 THR A N 1
ATOM 584 C CA . THR A 1 84 ? -11.678 3.344 8.798 1.00 98.38 84 THR A CA 1
ATOM 585 C C . THR A 1 84 ? -11.364 4.755 8.291 1.00 98.38 84 THR A C 1
ATOM 587 O O . THR A 1 84 ? -11.768 5.707 8.945 1.00 98.38 84 THR A O 1
ATOM 590 N N . PRO A 1 85 ? -10.665 4.930 7.153 1.00 98.38 85 PRO A N 1
ATOM 591 C CA . PRO A 1 85 ? -10.035 3.895 6.331 1.00 98.38 85 PRO A CA 1
ATOM 592 C C . PRO A 1 85 ? -8.913 3.153 7.078 1.00 98.38 85 PRO A C 1
ATOM 594 O O . PRO A 1 85 ? -8.296 3.682 7.994 1.00 98.38 85 PRO A O 1
ATOM 597 N N . SER A 1 86 ? -8.636 1.913 6.665 1.00 97.38 86 SER A N 1
ATOM 598 C CA . SER A 1 86 ? -7.642 1.052 7.324 1.00 97.38 86 SER A CA 1
ATOM 599 C C . SER A 1 86 ? -6.186 1.422 7.003 1.00 97.38 86 SER A C 1
ATOM 601 O O . SER A 1 86 ? -5.269 0.790 7.517 1.00 97.38 86 SER A O 1
ATOM 603 N N . THR A 1 87 ? -5.965 2.390 6.114 1.00 96.94 87 THR A N 1
ATOM 604 C CA . THR A 1 87 ? -4.659 2.910 5.682 1.00 96.94 87 THR A CA 1
ATOM 605 C C . THR A 1 87 ? -4.822 4.373 5.285 1.00 96.94 87 THR A C 1
ATOM 607 O O . THR A 1 87 ? -5.860 4.739 4.727 1.00 96.94 87 THR A O 1
ATOM 610 N N . LEU A 1 88 ? -3.785 5.179 5.473 1.00 96.12 88 LEU A N 1
ATOM 611 C CA . LEU A 1 88 ? -3.746 6.589 5.108 1.00 96.12 88 LEU A CA 1
ATOM 612 C C . LEU A 1 88 ? -2.684 6.844 4.036 1.00 96.12 88 LEU A C 1
ATOM 614 O O . LEU A 1 88 ? -1.537 6.432 4.165 1.00 96.12 88 LEU A O 1
ATOM 618 N N . SER A 1 89 ? -3.059 7.564 2.982 1.00 95.00 89 SER A N 1
ATOM 619 C CA . SER A 1 89 ? -2.101 8.085 2.007 1.00 95.00 89 SER A CA 1
ATOM 620 C C . SER A 1 89 ? -2.207 9.600 1.940 1.00 95.00 89 SER A C 1
ATOM 622 O O . SER A 1 89 ? -3.275 10.160 1.659 1.00 95.00 89 SER A O 1
ATOM 624 N N . PHE A 1 90 ? -1.078 10.254 2.185 1.00 95.62 90 PHE A N 1
ATOM 625 C CA . PHE A 1 90 ? -0.887 11.685 1.978 1.00 95.62 90 PHE A CA 1
ATOM 626 C C . PHE A 1 90 ? -0.333 11.982 0.576 1.00 95.62 90 PHE A C 1
ATOM 628 O O . PHE A 1 90 ? -0.194 13.138 0.206 1.00 95.62 90 PHE A O 1
ATOM 635 N N . GLY A 1 91 ? -0.098 10.961 -0.252 1.00 93.31 91 GLY A N 1
ATOM 636 C CA . GLY A 1 91 ? 0.352 11.144 -1.629 1.00 93.31 91 GLY A CA 1
ATOM 637 C C . GLY A 1 91 ? 1.794 11.640 -1.733 1.00 93.31 91 GLY A C 1
ATOM 638 O O . GLY A 1 91 ? 2.619 11.383 -0.858 1.00 93.31 91 GLY A O 1
ATOM 639 N N . ILE A 1 92 ? 2.093 12.296 -2.852 1.00 92.69 92 ILE A N 1
ATOM 640 C CA . ILE A 1 92 ? 3.430 12.771 -3.214 1.00 92.69 92 ILE A CA 1
ATOM 641 C C . ILE A 1 92 ? 3.394 14.298 -3.316 1.00 92.69 92 ILE A C 1
ATOM 643 O O . ILE A 1 92 ? 2.492 14.833 -3.962 1.00 92.69 92 ILE A O 1
ATOM 647 N N . ALA A 1 93 ? 4.365 14.994 -2.721 1.00 92.94 93 ALA A N 1
ATOM 648 C CA . ALA A 1 93 ? 4.521 16.447 -2.859 1.00 92.94 93 ALA A CA 1
ATOM 649 C C . ALA A 1 93 ? 5.999 16.874 -2.819 1.00 92.94 93 ALA A C 1
ATOM 651 O O . ALA A 1 93 ? 6.869 16.102 -2.427 1.00 92.94 93 ALA A O 1
ATOM 652 N N . THR A 1 94 ? 6.296 18.117 -3.203 1.00 88.25 94 THR A N 1
ATOM 653 C CA . THR A 1 94 ? 7.659 18.667 -3.370 1.00 88.25 94 THR A CA 1
ATOM 654 C C . THR A 1 94 ? 8.360 19.018 -2.046 1.00 88.25 94 THR A C 1
ATOM 656 O O . THR A 1 94 ? 9.073 20.012 -1.961 1.00 88.25 94 THR A O 1
ATOM 659 N N . GLY A 1 95 ? 8.118 18.245 -0.985 1.00 88.88 95 GLY A N 1
ATOM 660 C CA . GLY A 1 95 ? 8.724 18.437 0.340 1.00 88.88 95 GLY A CA 1
ATOM 661 C C . GLY A 1 95 ? 7.968 19.394 1.268 1.00 88.88 95 GLY A C 1
ATOM 662 O O . GLY A 1 95 ? 8.249 19.433 2.465 1.00 88.88 95 GLY A O 1
ATOM 663 N N . THR A 1 96 ? 6.970 20.108 0.747 1.00 93.56 96 THR A N 1
ATOM 664 C CA . THR A 1 96 ? 6.025 20.918 1.526 1.00 93.56 96 THR A CA 1
ATOM 665 C C . THR A 1 96 ? 4.618 20.387 1.309 1.00 93.56 96 THR A C 1
ATOM 667 O O . THR A 1 96 ? 4.207 20.156 0.171 1.00 93.56 96 THR A O 1
ATOM 670 N N . ALA A 1 97 ? 3.883 20.172 2.394 1.00 94.19 97 ALA A N 1
ATOM 671 C CA . ALA A 1 97 ? 2.521 19.664 2.346 1.00 94.19 97 ALA A CA 1
ATOM 672 C C . ALA A 1 97 ? 1.728 20.123 3.570 1.00 94.19 97 ALA A C 1
ATOM 674 O O . ALA A 1 97 ? 2.252 20.138 4.682 1.00 94.19 97 ALA A O 1
ATOM 675 N N . ASP A 1 98 ? 0.453 20.438 3.353 1.00 96.31 98 ASP A N 1
ATOM 676 C CA . ASP A 1 98 ? -0.542 20.609 4.407 1.00 96.31 98 ASP A CA 1
ATOM 677 C C . ASP A 1 98 ? -1.783 19.794 4.046 1.00 96.31 98 ASP A C 1
ATOM 679 O O . ASP A 1 98 ? -2.635 20.217 3.264 1.00 96.31 98 ASP A O 1
ATOM 683 N N . LEU A 1 99 ? -1.818 18.555 4.525 1.00 96.31 99 LEU A N 1
ATOM 684 C CA . LEU A 1 99 ? -2.787 17.556 4.099 1.00 96.31 99 LEU A CA 1
ATOM 685 C C . LEU A 1 99 ? -3.461 16.930 5.308 1.00 96.31 99 LEU A C 1
ATOM 687 O O . LEU A 1 99 ? -2.810 16.307 6.143 1.00 96.31 99 LEU A O 1
ATOM 691 N N . THR A 1 100 ? -4.785 17.015 5.348 1.00 97.69 100 THR A N 1
ATOM 692 C CA . THR A 1 100 ? -5.592 16.347 6.370 1.00 97.69 100 THR A CA 1
ATOM 693 C C . THR A 1 100 ? -6.263 15.114 5.784 1.00 97.69 100 THR A C 1
ATOM 695 O O . THR A 1 100 ? -6.751 15.114 4.647 1.00 97.69 100 THR A O 1
ATOM 698 N N . ARG A 1 101 ? -6.271 14.035 6.561 1.00 98.00 101 ARG A N 1
ATOM 699 C CA . ARG A 1 101 ? -7.082 12.841 6.328 1.00 98.00 101 ARG A CA 1
ATOM 700 C C . ARG A 1 101 ? -7.910 12.569 7.571 1.00 98.00 101 ARG A C 1
ATOM 702 O O . ARG A 1 101 ? -7.443 12.789 8.681 1.00 98.00 101 ARG A O 1
ATOM 709 N N . GLU A 1 102 ? -9.122 12.080 7.376 1.00 98.19 102 GLU A N 1
ATOM 710 C CA . GLU A 1 102 ? -10.002 11.688 8.472 1.00 98.19 102 GLU A CA 1
ATOM 711 C C . GLU A 1 102 ? -9.941 10.168 8.648 1.00 98.19 102 GLU A C 1
ATOM 713 O O . GLU A 1 102 ? -9.955 9.419 7.666 1.00 98.19 102 GLU A O 1
ATOM 718 N N . ILE A 1 103 ? -9.884 9.721 9.898 1.00 98.56 103 ILE A N 1
ATOM 719 C CA . ILE A 1 103 ? -10.149 8.338 10.292 1.00 98.56 103 ILE A CA 1
ATOM 720 C C . ILE A 1 103 ? -11.346 8.306 11.234 1.00 98.56 103 ILE A C 1
ATOM 722 O O . ILE A 1 103 ? -11.547 9.208 12.036 1.00 98.56 103 ILE A O 1
ATOM 726 N N . THR A 1 104 ? -12.136 7.246 11.165 1.00 98.69 104 THR A N 1
ATOM 727 C CA . THR A 1 104 ? -13.223 6.959 12.096 1.00 98.69 104 THR A CA 1
ATOM 728 C C . THR A 1 104 ? -12.813 5.783 12.964 1.00 98.69 104 THR A C 1
ATOM 730 O O . THR A 1 104 ? -12.657 4.668 12.456 1.00 98.69 104 THR A O 1
ATOM 733 N N . VAL A 1 105 ? -12.651 6.031 14.261 1.00 98.50 105 VAL A N 1
ATOM 734 C CA . VAL A 1 105 ? -12.454 4.996 15.280 1.00 98.50 105 VAL A CA 1
ATOM 735 C C . VAL A 1 105 ? -13.829 4.518 15.719 1.00 98.50 105 VAL A C 1
ATOM 737 O O . VAL A 1 105 ? -14.701 5.333 15.989 1.00 98.50 105 VAL A O 1
ATOM 740 N N . THR A 1 106 ? -14.043 3.209 15.758 1.00 98.25 106 THR A N 1
ATOM 741 C CA . THR A 1 106 ? -15.288 2.596 16.239 1.00 98.25 106 THR A CA 1
ATOM 742 C C . THR A 1 106 ? -14.976 1.621 17.354 1.00 98.25 106 THR A C 1
ATOM 744 O O . THR A 1 106 ? -14.146 0.728 17.161 1.00 98.25 106 THR A O 1
ATOM 747 N N . ASN A 1 107 ? -15.665 1.757 18.482 1.00 96.94 107 ASN A N 1
ATOM 748 C CA . ASN A 1 107 ? -15.631 0.796 19.574 1.00 96.94 107 ASN A CA 1
ATOM 749 C C . ASN A 1 107 ? -16.513 -0.409 19.215 1.00 96.94 107 ASN A C 1
ATOM 751 O O . ASN A 1 107 ? -17.709 -0.265 18.994 1.00 96.94 107 ASN A O 1
ATOM 755 N N . LEU A 1 108 ? -15.948 -1.612 19.137 1.00 95.19 108 LEU A N 1
ATOM 756 C CA . LEU A 1 108 ? -16.714 -2.834 18.854 1.00 95.19 108 LEU A CA 1
ATOM 757 C C . LEU A 1 108 ? -17.225 -3.532 20.119 1.00 95.19 108 LEU A C 1
ATOM 759 O O . LEU A 1 108 ? -17.979 -4.505 20.020 1.00 95.19 108 LEU A O 1
ATOM 763 N N . SER A 1 109 ? -16.797 -3.085 21.297 1.00 92.44 109 SER A N 1
ATOM 764 C CA . SER A 1 109 ? -17.199 -3.687 22.562 1.00 92.44 109 SER A CA 1
ATOM 765 C C . SER A 1 109 ? -18.615 -3.272 22.980 1.00 92.44 109 SER A C 1
ATOM 767 O O . SER A 1 109 ? -19.284 -2.458 22.339 1.00 92.44 109 SER A O 1
ATOM 769 N N . ASP A 1 110 ? -19.095 -3.910 24.039 1.00 93.19 110 ASP A N 1
ATOM 770 C CA . ASP A 1 110 ? -20.351 -3.640 24.737 1.00 93.19 110 ASP A CA 1
ATOM 771 C C . ASP A 1 110 ? -20.166 -2.684 25.933 1.00 93.19 110 ASP A C 1
ATOM 773 O O . ASP A 1 110 ? -21.102 -2.461 26.698 1.00 93.19 110 ASP A O 1
ATOM 777 N N . ARG A 1 111 ? -18.969 -2.105 26.095 1.00 93.50 111 ARG A N 1
ATOM 778 C CA . ARG A 1 111 ? -18.612 -1.181 27.179 1.00 93.50 111 ARG A CA 1
ATOM 779 C C . ARG A 1 111 ? -18.024 0.105 26.615 1.00 93.50 111 ARG A C 1
ATOM 781 O O . ARG A 1 111 ? -17.466 0.105 25.522 1.00 93.50 111 ARG A O 1
ATOM 788 N N . ALA A 1 112 ? -18.156 1.198 27.358 1.00 95.62 112 ALA A N 1
ATOM 789 C CA . ALA A 1 112 ? -17.449 2.426 27.021 1.00 95.62 112 ALA A CA 1
ATOM 790 C C . ALA A 1 112 ? -15.934 2.238 27.209 1.00 95.62 112 ALA A C 1
ATOM 792 O O . ALA A 1 112 ? -15.519 1.517 28.116 1.00 95.62 112 ALA A O 1
ATOM 793 N N . ASP A 1 113 ? -15.124 2.875 26.368 1.00 96.06 113 ASP A N 1
ATOM 794 C CA . ASP A 1 113 ? -13.665 2.878 26.492 1.00 96.06 113 ASP A CA 1
ATOM 795 C C . ASP A 1 113 ? -13.078 4.197 25.968 1.00 96.06 113 ASP A C 1
ATOM 797 O O . ASP A 1 113 ? -13.684 4.901 25.155 1.00 96.06 113 ASP A O 1
ATOM 801 N N . ILE A 1 114 ? -11.872 4.514 26.427 1.00 96.88 114 ILE A N 1
ATOM 802 C CA . ILE A 1 114 ? -11.087 5.653 25.960 1.00 96.88 114 ILE A CA 1
ATOM 803 C C . ILE A 1 114 ? -10.035 5.126 24.992 1.00 96.88 114 ILE A C 1
ATOM 805 O O . ILE A 1 114 ? -9.206 4.295 25.362 1.00 96.88 114 ILE A O 1
ATOM 809 N N . PHE A 1 115 ? -10.045 5.632 23.762 1.00 97.56 115 PHE A N 1
ATOM 810 C CA . PHE A 1 115 ? -9.066 5.288 22.738 1.00 97.56 115 PHE A CA 1
ATOM 811 C C . PHE A 1 115 ? -8.068 6.423 22.564 1.00 97.56 115 PHE A C 1
ATOM 813 O O . PHE A 1 115 ? -8.439 7.523 22.153 1.00 97.56 115 PHE A O 1
ATOM 820 N N . THR A 1 116 ? -6.796 6.145 22.834 1.00 97.75 116 THR A N 1
ATOM 821 C CA . THR A 1 116 ? -5.689 7.060 22.550 1.00 97.75 116 THR A CA 1
ATOM 822 C C . THR A 1 116 ? -5.109 6.768 21.174 1.00 97.75 116 THR A C 1
ATOM 824 O O . THR A 1 116 ? -5.025 5.615 20.746 1.00 97.75 116 THR A O 1
ATOM 827 N N . LEU A 1 117 ? -4.730 7.827 20.462 1.00 98.06 117 LEU A N 1
ATOM 828 C CA . LEU A 1 117 ? -4.137 7.764 19.135 1.00 98.06 117 LEU A CA 1
ATOM 829 C C . LEU A 1 117 ? -2.735 8.365 19.179 1.00 98.06 117 LEU A C 1
ATOM 831 O O . LEU A 1 117 ? -2.556 9.535 19.523 1.00 98.06 117 LEU A O 1
ATOM 835 N N . THR A 1 118 ? -1.733 7.576 18.812 1.00 97.19 118 THR A N 1
ATOM 836 C CA . THR A 1 118 ? -0.326 7.990 18.821 1.00 97.19 118 THR A CA 1
ATOM 837 C C . THR A 1 118 ? 0.292 7.727 17.456 1.00 97.19 118 THR A C 1
ATOM 839 O O . THR A 1 118 ? 0.177 6.614 16.943 1.00 97.19 118 THR A O 1
ATOM 842 N N . PRO A 1 119 ? 0.931 8.722 16.824 1.00 95.69 119 PRO A N 1
ATOM 843 C CA . PRO A 1 119 ? 1.645 8.468 15.593 1.00 95.69 119 PRO A CA 1
ATOM 844 C C . PRO A 1 119 ? 2.993 7.799 15.898 1.00 95.69 119 PRO A C 1
ATOM 846 O O . PRO A 1 119 ? 3.755 8.254 16.747 1.00 95.69 119 PRO A O 1
ATOM 849 N N . GLU A 1 120 ? 3.303 6.744 15.162 1.00 92.19 120 GLU A N 1
ATOM 850 C CA . GLU A 1 120 ? 4.605 6.088 15.135 1.00 92.19 120 GLU A CA 1
ATOM 851 C C . GLU A 1 120 ? 5.227 6.233 13.754 1.00 92.19 120 GLU A C 1
ATOM 853 O O . GLU A 1 120 ? 4.521 6.221 12.743 1.00 92.19 120 GLU A O 1
ATOM 858 N N . VAL A 1 121 ? 6.554 6.319 13.709 1.00 90.00 121 VAL A N 1
ATOM 859 C CA . VAL A 1 121 ? 7.335 6.395 12.475 1.00 90.00 121 VAL A CA 1
ATOM 860 C C . VAL A 1 121 ? 8.158 5.119 12.303 1.00 90.00 121 VAL A C 1
ATOM 862 O O . VAL A 1 121 ? 8.708 4.594 13.268 1.00 90.00 121 VAL A O 1
ATOM 865 N N . ARG A 1 122 ? 8.234 4.585 11.077 1.00 82.19 122 ARG A N 1
ATOM 866 C CA . ARG A 1 122 ? 9.029 3.371 10.785 1.00 82.19 122 ARG A CA 1
ATOM 867 C C . ARG A 1 122 ? 10.511 3.668 10.518 1.00 82.19 122 ARG A C 1
ATOM 869 O O . ARG A 1 122 ? 11.330 2.760 10.603 1.00 82.19 122 ARG A O 1
ATOM 876 N N . ALA A 1 123 ? 10.846 4.916 10.199 1.00 76.44 123 ALA A N 1
ATOM 877 C CA . ALA A 1 123 ? 12.204 5.424 9.990 1.00 76.44 123 ALA A CA 1
ATOM 878 C C . ALA A 1 123 ? 12.335 6.822 10.622 1.00 76.44 123 ALA A C 1
ATOM 880 O O . ALA A 1 123 ? 11.340 7.389 11.049 1.00 76.44 123 ALA A O 1
ATOM 881 N N . ALA A 1 124 ? 13.527 7.413 10.700 1.00 77.94 124 ALA A N 1
ATOM 882 C CA . ALA A 1 124 ? 13.647 8.784 11.205 1.00 77.94 124 ALA A CA 1
ATOM 883 C C . ALA A 1 124 ? 12.856 9.778 10.325 1.00 77.94 124 ALA A C 1
ATOM 885 O O . ALA A 1 124 ? 12.900 9.694 9.098 1.00 77.94 124 ALA A O 1
ATOM 886 N N . GLY A 1 125 ? 12.147 10.728 10.939 1.00 86.00 125 GLY A N 1
ATOM 887 C CA . GLY A 1 125 ? 11.389 11.747 10.214 1.00 86.00 125 GLY A CA 1
ATOM 888 C C . GLY A 1 125 ? 10.232 12.341 11.021 1.00 86.00 125 GLY A C 1
ATOM 889 O O . GLY A 1 125 ? 9.991 11.919 12.154 1.00 86.00 125 GLY A O 1
ATOM 890 N N . PRO A 1 126 ? 9.518 13.328 10.452 1.00 92.38 126 PRO A N 1
ATOM 891 C CA . PRO A 1 126 ? 8.317 13.878 11.066 1.00 92.38 126 PRO A CA 1
ATOM 892 C C . PRO A 1 126 ? 7.184 12.846 11.116 1.00 92.38 126 PRO A C 1
ATOM 894 O O . PRO A 1 126 ? 7.156 11.868 10.367 1.00 92.38 126 PRO A O 1
ATOM 897 N N . VAL A 1 127 ? 6.217 13.115 11.986 1.00 94.19 127 VAL A N 1
ATOM 898 C CA . VAL A 1 127 ? 4.983 12.342 12.148 1.00 94.19 127 VAL A CA 1
ATOM 899 C C . VAL A 1 127 ? 3.764 13.240 11.927 1.00 94.19 127 VAL A C 1
ATOM 901 O O . VAL A 1 127 ? 3.856 14.446 12.173 1.00 94.19 127 VAL A O 1
ATOM 904 N N . PRO A 1 128 ? 2.611 12.701 11.483 1.00 95.56 128 PRO A N 1
ATOM 905 C CA . PRO A 1 128 ? 1.399 13.502 11.409 1.00 95.56 128 PRO A CA 1
ATOM 906 C C . PRO A 1 128 ? 0.924 13.907 12.808 1.00 95.56 128 PRO A C 1
ATOM 908 O O . PRO A 1 128 ? 1.075 13.166 13.779 1.00 95.56 128 PRO A O 1
ATOM 911 N N . THR A 1 129 ? 0.266 15.057 12.887 1.00 97.25 129 THR A N 1
ATOM 912 C CA . THR A 1 129 ? -0.479 15.475 14.080 1.00 97.25 129 THR A CA 1
ATOM 913 C C . THR A 1 129 ? -1.872 14.850 14.075 1.00 97.25 129 THR A C 1
ATOM 915 O O . THR A 1 129 ? -2.452 14.626 13.011 1.00 97.25 129 THR A O 1
ATOM 918 N N . ILE A 1 130 ? -2.406 14.538 15.257 1.00 98.50 130 ILE A N 1
ATOM 919 C CA . ILE A 1 130 ? -3.696 13.857 15.414 1.00 98.50 130 ILE A CA 1
ATOM 920 C C . ILE A 1 130 ? -4.592 14.690 16.326 1.00 98.50 130 ILE A C 1
ATOM 922 O O . ILE A 1 130 ? -4.207 14.983 17.458 1.00 98.50 130 ILE A O 1
ATOM 926 N N . THR A 1 131 ? -5.789 15.035 15.849 1.00 97.94 131 THR A N 1
ATOM 927 C CA . THR A 1 131 ? -6.736 15.877 16.588 1.00 97.94 131 THR A CA 1
ATOM 928 C C . THR A 1 131 ? -8.178 15.370 16.438 1.00 97.94 131 THR A C 1
ATOM 930 O O . THR A 1 131 ? -8.698 15.356 15.318 1.00 97.94 131 THR A O 1
ATOM 933 N N . PRO A 1 132 ? -8.864 15.010 17.541 1.00 98.12 132 PRO A N 1
ATOM 934 C CA . PRO A 1 132 ? -8.300 14.795 18.879 1.00 98.12 132 PRO A CA 1
ATOM 935 C C . PRO A 1 132 ? -7.412 13.536 18.918 1.00 98.12 132 PRO A C 1
ATOM 937 O O . PRO A 1 132 ? -7.655 12.579 18.192 1.00 98.12 132 PRO A O 1
ATOM 940 N N . ASN A 1 133 ? -6.399 13.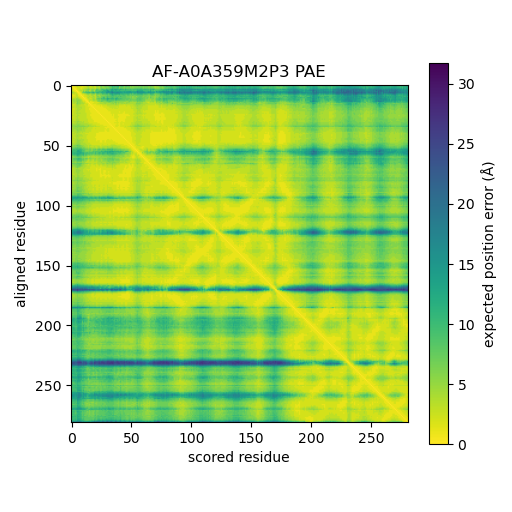503 19.786 1.00 97.38 133 ASN A N 1
ATOM 941 C CA . ASN A 1 133 ? -5.556 12.313 19.999 1.00 97.38 133 ASN A CA 1
ATOM 942 C C . ASN A 1 133 ? -6.108 11.357 21.077 1.00 97.38 133 ASN A C 1
ATOM 944 O O .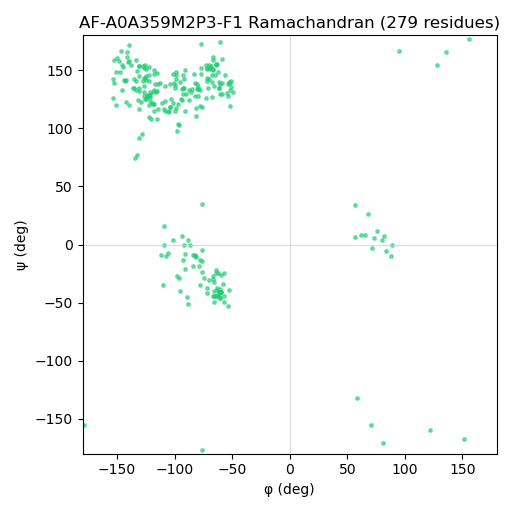 ASN A 1 133 ? -5.461 10.370 21.421 1.00 97.38 133 ASN A O 1
ATOM 948 N N . SER A 1 134 ? -7.288 11.651 21.621 1.00 97.75 134 SER A N 1
ATOM 949 C CA . SER A 1 134 ? -8.016 10.807 22.562 1.00 97.75 134 SER A CA 1
ATOM 950 C C . SER A 1 134 ? -9.513 10.963 22.322 1.00 97.75 134 SER A C 1
ATOM 952 O O . SER A 1 134 ? -10.002 12.085 22.172 1.00 97.75 134 SER A O 1
ATOM 954 N N . VAL A 1 135 ? -10.234 9.846 22.261 1.00 97.94 135 VAL A N 1
ATOM 955 C CA . VAL A 1 135 ? -11.688 9.810 22.066 1.00 97.94 135 VAL A CA 1
ATOM 956 C C . VAL A 1 135 ? -12.325 8.890 23.100 1.00 97.94 135 VAL A C 1
ATOM 958 O O . VAL A 1 135 ? -11.831 7.791 23.344 1.00 97.94 135 VAL A O 1
ATOM 961 N N . ASN A 1 136 ? -13.414 9.340 23.717 1.00 97.69 136 ASN A N 1
ATOM 962 C CA . ASN A 1 136 ? -14.204 8.532 24.641 1.00 97.69 136 ASN A CA 1
ATOM 963 C C . ASN A 1 136 ? -15.419 8.003 23.884 1.00 97.69 136 ASN A C 1
ATOM 965 O O . ASN A 1 136 ? -16.240 8.800 23.440 1.00 97.69 136 ASN A O 1
ATOM 969 N N . LEU A 1 137 ? -15.497 6.687 23.709 1.00 98.06 137 LEU A N 1
ATOM 970 C CA . LEU A 1 137 ? -16.528 6.043 22.904 1.00 98.06 137 LEU A CA 1
ATOM 971 C C . LEU A 1 137 ? -17.337 5.091 23.771 1.00 98.06 137 LEU A C 1
ATOM 973 O O . LEU A 1 137 ? -16.801 4.120 24.312 1.00 98.06 137 LEU A O 1
ATOM 977 N N . GLY A 1 138 ? -18.643 5.315 23.832 1.00 98.19 138 GLY A N 1
ATOM 978 C CA . GLY A 1 138 ? -19.608 4.357 24.341 1.00 98.19 138 GLY A CA 1
ATOM 979 C C . GLY A 1 138 ? -19.619 3.041 23.548 1.00 98.19 138 GLY A C 1
ATOM 980 O O . GLY A 1 138 ? -18.941 2.891 22.522 1.00 98.19 138 GLY A O 1
ATOM 981 N N . PRO A 1 139 ? -20.399 2.051 24.010 1.00 96.31 139 PRO A N 1
ATOM 982 C CA . PRO A 1 139 ? -20.588 0.799 23.288 1.00 96.31 139 PRO A CA 1
ATOM 983 C C . PRO A 1 139 ? -21.046 1.058 21.851 1.00 96.31 139 PRO A C 1
ATOM 985 O O . PRO A 1 139 ? -22.037 1.752 21.633 1.00 96.31 139 PRO A O 1
ATOM 988 N N . ARG A 1 140 ? -20.351 0.473 20.868 1.00 95.56 140 ARG A N 1
ATOM 989 C CA . ARG A 1 140 ? -20.675 0.608 19.430 1.00 95.56 140 ARG A CA 1
ATOM 990 C C . ARG A 1 140 ? -20.597 2.027 18.866 1.00 95.56 140 ARG A C 1
ATOM 992 O O . ARG A 1 140 ? -20.967 2.227 17.711 1.00 95.56 140 ARG A O 1
ATOM 999 N N . GLU A 1 141 ? -20.089 2.985 19.634 1.00 98.12 141 GLU A N 1
ATOM 1000 C CA . GLU A 1 141 ? -19.940 4.364 19.191 1.00 98.12 141 GLU A CA 1
ATOM 1001 C C . GLU A 1 141 ? -18.731 4.527 18.263 1.00 98.12 141 GLU A C 1
ATOM 1003 O O . GLU A 1 141 ? -17.735 3.794 18.340 1.00 98.12 141 GLU A O 1
ATOM 1008 N N . SER A 1 142 ? -18.829 5.518 17.380 1.00 98.44 142 SER A N 1
ATOM 1009 C CA . SER A 1 142 ? -17.772 5.912 16.462 1.00 98.44 142 SER A CA 1
ATOM 1010 C C . SER A 1 142 ? -17.481 7.401 16.587 1.00 98.44 142 SER A C 1
ATOM 1012 O O . SER A 1 142 ? -18.404 8.205 16.689 1.00 98.44 142 SER A O 1
ATOM 1014 N N . GLN A 1 143 ? -16.213 7.783 16.458 1.00 98.62 143 GLN A N 1
ATOM 1015 C CA . GLN A 1 143 ? -15.816 9.185 16.354 1.00 98.62 143 GLN A CA 1
ATOM 1016 C C . GLN A 1 143 ? -14.778 9.385 15.255 1.00 98.62 143 GLN A C 1
ATOM 1018 O O . GLN A 1 143 ? -13.886 8.559 15.040 1.00 98.62 143 GLN A O 1
ATOM 1023 N N . ARG A 1 144 ? -14.918 10.511 14.555 1.00 98.62 144 ARG A N 1
ATOM 1024 C CA . ARG A 1 144 ? -13.977 10.979 13.540 1.00 98.62 144 ARG A CA 1
ATOM 1025 C C . ARG A 1 144 ? -12.804 11.700 14.191 1.00 98.62 144 ARG A C 1
ATOM 1027 O O . ARG A 1 144 ? -12.983 12.483 15.122 1.00 98.62 144 ARG A O 1
ATOM 1034 N N . VAL A 1 145 ? -11.616 11.445 13.666 1.00 98.62 145 VAL A N 1
ATOM 1035 C CA . VAL A 1 145 ? -10.349 12.019 14.103 1.00 98.62 145 VAL A CA 1
ATOM 1036 C C . VAL A 1 145 ? -9.578 12.484 12.877 1.00 98.62 145 VAL A C 1
ATOM 1038 O O . VAL A 1 145 ? -9.437 11.747 11.898 1.00 98.62 145 VAL A O 1
ATOM 1041 N N . ASN A 1 146 ? -9.054 13.704 12.937 1.00 98.56 146 ASN A N 1
ATOM 1042 C CA . ASN A 1 146 ? -8.225 14.259 11.880 1.00 98.56 146 ASN A CA 1
ATOM 1043 C C . ASN A 1 146 ? -6.760 13.883 12.096 1.00 98.56 146 ASN A C 1
ATOM 1045 O O . ASN A 1 146 ? -6.216 14.055 13.183 1.00 98.56 146 ASN A O 1
ATOM 1049 N N . VAL A 1 147 ? -6.117 13.422 11.030 1.00 98.38 147 VAL A N 1
ATOM 1050 C CA . VAL A 1 147 ? -4.685 13.140 10.943 1.00 98.38 147 VAL A CA 1
ATOM 1051 C C . VAL A 1 147 ? -4.101 14.108 9.918 1.00 98.38 147 VAL A C 1
ATOM 1053 O O . VAL A 1 147 ? -4.380 14.001 8.720 1.00 98.38 147 VAL A O 1
ATOM 1056 N N . ARG A 1 148 ? -3.335 15.093 10.386 1.00 97.44 148 ARG A N 1
ATOM 1057 C CA . ARG A 1 148 ? -2.810 16.194 9.572 1.00 97.44 148 ARG A CA 1
ATOM 1058 C C . ARG A 1 148 ? -1.303 16.074 9.405 1.00 97.44 148 ARG A C 1
ATOM 1060 O O . ARG A 1 148 ? -0.545 16.100 10.373 1.00 97.44 148 ARG A O 1
ATOM 1067 N N . TRP A 1 149 ? -0.877 15.996 8.155 1.00 94.62 149 TRP A N 1
ATOM 1068 C CA . TRP A 1 149 ? 0.513 16.067 7.738 1.00 94.62 149 TRP A CA 1
ATOM 1069 C C . TRP A 1 149 ? 0.826 17.502 7.312 1.00 94.62 149 TRP A C 1
ATOM 1071 O O . TRP A 1 149 ? 0.410 17.931 6.237 1.00 94.62 149 TRP A O 1
ATOM 1081 N N . ASN A 1 150 ? 1.509 18.245 8.183 1.00 94.69 150 ASN A N 1
ATOM 1082 C CA . ASN A 1 150 ? 1.928 19.622 7.943 1.00 94.69 150 ASN A CA 1
ATOM 1083 C C . ASN A 1 150 ? 3.452 19.694 8.048 1.00 94.69 150 ASN A C 1
ATOM 1085 O O . ASN A 1 150 ? 4.008 19.523 9.131 1.00 94.69 150 ASN A O 1
ATOM 1089 N N . VAL A 1 151 ? 4.121 19.857 6.911 1.00 94.44 151 VAL A N 1
ATOM 1090 C CA . VAL A 1 151 ? 5.583 19.801 6.801 1.00 94.44 151 VAL A CA 1
ATOM 1091 C C . VAL A 1 151 ? 6.073 20.779 5.741 1.00 94.44 151 VAL A C 1
ATOM 1093 O O . VAL A 1 151 ? 5.359 21.086 4.784 1.00 94.44 151 VAL A O 1
ATOM 1096 N N . SER A 1 152 ? 7.315 21.227 5.881 1.00 95.25 152 SER A N 1
ATOM 1097 C CA . SER A 1 152 ? 7.996 22.093 4.919 1.00 95.25 152 SER A CA 1
ATOM 1098 C C . SER A 1 152 ? 9.463 21.707 4.806 1.00 95.25 152 SER A C 1
ATOM 1100 O O . SER A 1 152 ? 10.094 21.418 5.822 1.00 95.25 152 SER A O 1
ATOM 1102 N N . GLY A 1 153 ? 10.014 21.758 3.594 1.00 93.50 153 GLY A N 1
ATOM 1103 C CA . GLY A 1 153 ? 11.445 21.535 3.370 1.00 93.50 153 GLY A CA 1
ATOM 1104 C C . GLY A 1 153 ? 11.907 20.100 3.631 1.00 93.50 153 GLY A C 1
ATOM 1105 O O . GLY A 1 153 ? 13.070 19.889 3.967 1.00 93.50 153 GLY A O 1
ATOM 1106 N N . LEU A 1 154 ? 11.018 19.110 3.501 1.00 94.38 154 LEU A N 1
ATOM 1107 C CA . LEU A 1 154 ? 11.432 17.714 3.580 1.00 94.38 154 LEU A CA 1
ATOM 1108 C C . LEU A 1 154 ? 12.335 17.343 2.410 1.00 94.38 154 LEU A C 1
ATOM 1110 O O . LEU A 1 154 ? 12.057 17.675 1.257 1.00 94.38 154 LEU A O 1
ATOM 1114 N N . ALA A 1 155 ? 13.405 16.620 2.732 1.00 93.81 155 ALA A N 1
ATOM 1115 C CA . ALA A 1 155 ? 14.282 16.038 1.738 1.00 93.81 155 ALA A CA 1
ATOM 1116 C C . ALA A 1 155 ? 13.526 14.994 0.894 1.00 93.81 155 ALA A C 1
ATOM 1118 O O . ALA A 1 155 ? 12.552 14.396 1.364 1.00 93.81 155 ALA A O 1
ATOM 1119 N N . PRO A 1 156 ? 13.980 14.731 -0.341 1.00 93.31 156 PRO A N 1
ATOM 1120 C CA . PRO A 1 156 ? 13.483 13.606 -1.109 1.00 93.31 156 PRO A CA 1
ATOM 1121 C C . PRO A 1 156 ? 13.580 12.283 -0.360 1.00 93.31 156 PRO A C 1
ATOM 1123 O O . PRO A 1 156 ? 14.591 11.985 0.276 1.00 93.31 156 PRO A O 1
ATOM 1126 N N . GLY A 1 157 ? 12.535 11.472 -0.469 1.00 91.94 157 GLY A N 1
ATOM 1127 C CA . GLY A 1 157 ? 12.458 10.201 0.220 1.00 91.94 157 GLY A CA 1
ATOM 1128 C C . GLY A 1 157 ? 11.035 9.774 0.534 1.00 91.94 157 GLY A C 1
ATOM 1129 O O . GLY A 1 157 ? 10.041 10.311 0.040 1.00 91.94 157 GLY A O 1
ATOM 1130 N N . GLU A 1 158 ? 10.956 8.762 1.380 1.00 90.69 158 GLU A N 1
ATOM 1131 C CA . GLU A 1 158 ? 9.712 8.177 1.837 1.00 90.69 158 GLU A CA 1
ATOM 1132 C C . GLU A 1 158 ? 9.535 8.383 3.330 1.00 90.69 158 GLU A C 1
ATOM 1134 O O . GLU A 1 158 ? 10.409 8.045 4.127 1.00 90.69 158 GLU A O 1
ATOM 1139 N N . TYR A 1 159 ? 8.348 8.847 3.697 1.00 92.94 159 TYR A N 1
ATOM 1140 C CA . TYR A 1 159 ? 7.932 9.043 5.071 1.00 92.94 159 TYR A CA 1
ATOM 1141 C C . TYR A 1 159 ? 6.745 8.136 5.342 1.00 92.94 159 TYR A C 1
ATOM 1143 O O . TYR A 1 159 ? 5.717 8.200 4.666 1.00 92.94 159 TYR A O 1
ATOM 1151 N N . GLN A 1 160 ? 6.893 7.254 6.321 1.00 92.75 160 GLN A N 1
ATOM 1152 C CA . GLN A 1 160 ? 5.880 6.255 6.616 1.00 92.75 160 GLN A CA 1
ATOM 1153 C C . GLN A 1 160 ? 5.902 5.831 8.075 1.00 92.75 160 GLN A C 1
ATOM 1155 O O . GLN A 1 160 ? 6.917 5.923 8.774 1.00 92.75 160 GLN A O 1
ATOM 1160 N N . GLY A 1 161 ? 4.776 5.289 8.507 1.00 93.69 161 GLY A N 1
ATOM 1161 C CA . GLY A 1 161 ? 4.577 4.901 9.886 1.00 93.69 161 GLY A CA 1
ATOM 1162 C C . GLY A 1 161 ? 3.210 4.286 10.108 1.00 93.69 161 GLY A C 1
ATOM 1163 O O . GLY A 1 161 ? 2.604 3.746 9.180 1.00 93.69 161 GLY A O 1
ATOM 1164 N N . ALA A 1 162 ? 2.722 4.367 11.339 1.00 95.06 162 ALA A N 1
ATOM 1165 C CA . ALA A 1 162 ? 1.353 4.011 11.671 1.00 95.06 162 ALA A CA 1
ATOM 1166 C C . ALA A 1 162 ? 0.729 5.017 12.644 1.00 95.06 162 ALA A C 1
ATOM 1168 O O . ALA A 1 162 ? 1.429 5.691 13.390 1.00 95.06 162 ALA A O 1
ATOM 1169 N N . VAL A 1 163 ? -0.596 5.141 12.626 1.00 97.12 163 VAL A N 1
ATOM 1170 C CA . VAL A 1 163 ? -1.354 5.678 13.758 1.00 97.12 163 VAL A CA 1
ATOM 1171 C C . VAL A 1 163 ? -1.737 4.489 14.625 1.00 97.12 163 VAL A C 1
ATOM 1173 O O . VAL A 1 163 ? -2.478 3.614 14.175 1.00 97.12 163 VAL A O 1
ATOM 1176 N N . ILE A 1 164 ? -1.203 4.446 15.837 1.00 96.81 164 ILE A N 1
ATOM 1177 C CA . ILE A 1 164 ? -1.488 3.416 16.828 1.00 96.81 164 ILE A CA 1
ATOM 1178 C C . ILE A 1 164 ? -2.705 3.843 17.630 1.00 96.81 164 ILE A C 1
ATOM 1180 O O . ILE A 1 164 ? -2.717 4.930 18.200 1.00 96.81 164 ILE A O 1
ATOM 1184 N N . VAL A 1 165 ? -3.726 2.993 17.656 1.00 97.38 165 VAL A N 1
ATOM 1185 C CA . VAL A 1 165 ? -4.969 3.214 18.394 1.00 97.38 165 VAL A CA 1
ATOM 1186 C C . VAL A 1 165 ? -5.078 2.181 19.505 1.00 97.38 165 VAL A C 1
ATOM 1188 O O . VAL A 1 165 ? -5.196 0.980 19.240 1.00 97.38 165 VAL A O 1
ATOM 1191 N N . THR A 1 166 ? -5.070 2.660 20.746 1.00 96.00 166 THR A N 1
ATOM 1192 C CA . THR A 1 166 ? -5.066 1.832 21.955 1.00 96.00 166 THR A CA 1
ATOM 1193 C C . THR A 1 166 ? -6.278 2.170 22.812 1.00 96.00 166 THR A C 1
ATOM 1195 O O . THR A 1 166 ? -6.435 3.309 23.235 1.00 96.00 166 THR A O 1
ATOM 1198 N N . GLY A 1 167 ? -7.139 1.186 23.071 1.00 93.00 167 GLY A N 1
ATOM 1199 C CA . GLY A 1 167 ? -8.205 1.294 24.077 1.00 93.00 167 GLY A CA 1
ATOM 1200 C C . GLY A 1 167 ? -7.661 1.077 25.492 1.00 93.00 167 GLY A C 1
ATOM 1201 O O . GLY A 1 167 ? -6.878 0.150 25.703 1.00 93.00 167 GLY A O 1
ATOM 1202 N N . PHE A 1 168 ? -8.060 1.908 26.452 1.00 88.25 168 PHE A N 1
ATOM 1203 C CA . PHE A 1 168 ? -7.566 1.867 27.831 1.00 88.25 168 PHE A CA 1
ATOM 1204 C C . PHE A 1 168 ? -7.976 0.587 28.570 1.00 88.25 168 PHE A C 1
ATOM 1206 O O . PHE A 1 168 ? -7.154 -0.028 29.245 1.00 88.25 168 PHE A O 1
ATOM 1213 N N . GLN A 1 169 ? -9.234 0.168 28.436 1.00 76.69 169 GLN A N 1
ATOM 1214 C CA . GLN A 1 169 ? -9.774 -0.993 29.153 1.00 76.69 169 GLN A CA 1
ATOM 1215 C C . GLN A 1 169 ? -9.780 -2.267 28.312 1.00 76.69 169 GLN A C 1
ATOM 1217 O O . GLN A 1 169 ? -9.754 -3.372 28.856 1.00 76.69 169 GLN A O 1
ATOM 1222 N N . THR A 1 170 ? -9.864 -2.134 26.987 1.00 68.75 170 THR A N 1
ATOM 1223 C CA . THR A 1 170 ? -10.220 -3.257 26.110 1.00 68.75 170 THR A CA 1
ATOM 1224 C C . THR A 1 170 ? -9.086 -3.739 25.201 1.00 68.75 170 THR A C 1
ATOM 1226 O O . THR A 1 170 ? -9.220 -4.791 24.568 1.00 68.75 170 THR A O 1
ATOM 1229 N N . SER A 1 171 ? -7.955 -3.030 25.126 1.00 64.94 171 SER A N 1
ATOM 1230 C CA . SER A 1 171 ? -6.940 -3.294 24.101 1.00 64.94 171 SER A CA 1
ATOM 1231 C C . SER A 1 171 ? -5.787 -4.174 24.591 1.00 64.94 171 SER A C 1
ATOM 1233 O O . SER A 1 171 ? -4.806 -3.688 25.139 1.00 64.94 171 SER A O 1
ATOM 1235 N N . LEU A 1 172 ? -5.864 -5.480 24.306 1.00 70.44 172 LEU A N 1
ATOM 1236 C CA . LEU A 1 172 ? -4.717 -6.402 24.417 1.00 70.44 172 LEU A CA 1
ATOM 1237 C C . LEU A 1 172 ? -3.725 -6.252 23.249 1.00 70.44 172 LEU A C 1
ATOM 1239 O O . LEU A 1 172 ? -2.562 -6.629 23.354 1.00 70.44 172 LEU A O 1
ATOM 1243 N N . THR A 1 173 ? -4.180 -5.737 22.106 1.00 86.25 173 THR A N 1
ATOM 1244 C CA . THR A 1 173 ? -3.352 -5.481 20.922 1.00 86.25 173 THR A CA 1
ATOM 1245 C C . THR A 1 173 ? -3.836 -4.184 20.288 1.00 86.25 173 THR A C 1
ATOM 1247 O O . THR A 1 173 ? -5.027 -4.097 19.987 1.00 86.25 173 THR A O 1
ATOM 1250 N N . PRO A 1 174 ? -2.976 -3.170 20.113 1.00 93.44 174 PRO A N 1
ATOM 1251 C CA . PRO A 1 174 ? -3.387 -1.916 19.501 1.00 93.44 174 PRO A CA 1
ATOM 1252 C C . PRO A 1 174 ? -3.633 -2.090 17.998 1.00 93.44 174 PRO A C 1
ATOM 1254 O O . PRO A 1 174 ? -3.016 -2.933 17.345 1.00 93.44 174 PRO A O 1
ATOM 1257 N N . ALA A 1 175 ? -4.528 -1.276 17.440 1.00 96.25 175 ALA A N 1
ATOM 1258 C CA . ALA A 1 175 ? -4.712 -1.192 15.995 1.00 96.25 175 ALA A CA 1
ATOM 1259 C C . ALA A 1 175 ? -3.649 -0.258 15.399 1.00 96.25 175 ALA A C 1
ATOM 1261 O O . ALA A 1 175 ? -3.530 0.885 15.825 1.00 96.25 175 ALA A O 1
ATOM 1262 N N . ALA A 1 176 ? -2.913 -0.709 14.388 1.00 96.19 176 ALA A N 1
ATOM 1263 C CA . ALA A 1 176 ? -1.935 0.089 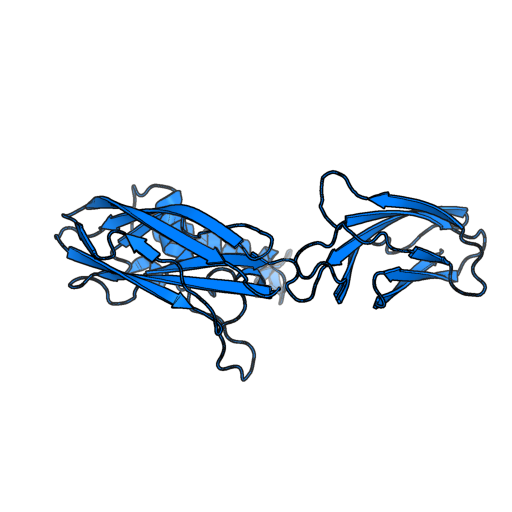13.659 1.00 96.19 176 ALA A CA 1
ATOM 1264 C C . ALA A 1 176 ? -2.484 0.471 12.277 1.00 96.19 176 ALA A C 1
ATOM 1266 O O . ALA A 1 176 ? -2.689 -0.386 11.417 1.00 96.19 176 ALA A O 1
ATOM 1267 N N . VAL A 1 177 ? -2.729 1.758 12.037 1.00 97.00 177 VAL A N 1
ATOM 1268 C CA . VAL A 1 177 ? -3.194 2.288 10.743 1.00 97.00 177 VAL A CA 1
ATOM 1269 C C . VAL A 1 177 ? -2.000 2.819 9.959 1.00 97.00 177 VAL A C 1
ATOM 1271 O O . VAL A 1 177 ? -1.526 3.907 10.286 1.00 97.00 177 VAL A O 1
ATOM 1274 N N . PRO A 1 178 ? -1.493 2.106 8.935 1.00 95.69 178 PRO A N 1
ATOM 1275 C CA . PRO A 1 178 ? -0.323 2.561 8.197 1.00 95.69 178 PRO A CA 1
ATOM 1276 C C . PRO A 1 178 ? -0.592 3.895 7.512 1.00 95.69 178 PRO A C 1
ATOM 1278 O O . PRO A 1 178 ? -1.666 4.083 6.932 1.00 95.69 178 PRO A O 1
ATOM 1281 N N . TRP A 1 179 ? 0.391 4.786 7.534 1.00 94.75 179 TRP A N 1
ATOM 1282 C CA . TRP A 1 179 ? 0.369 6.026 6.771 1.00 94.75 179 TRP A CA 1
ATOM 1283 C C . TRP A 1 179 ? 1.606 6.151 5.887 1.00 94.75 179 TRP A C 1
ATOM 1285 O O . TRP A 1 179 ? 2.671 5.623 6.211 1.00 94.75 179 TRP A O 1
ATOM 1295 N N . TRP A 1 180 ? 1.451 6.847 4.761 1.00 94.12 180 TRP A N 1
ATOM 1296 C CA . TRP A 1 180 ? 2.513 7.033 3.777 1.00 94.12 180 TRP A CA 1
ATOM 1297 C C . TRP A 1 180 ? 2.480 8.424 3.137 1.00 94.12 180 TRP A C 1
ATOM 1299 O O . TRP A 1 180 ? 1.406 8.935 2.800 1.00 94.12 180 TRP A O 1
ATOM 1309 N N . PHE A 1 181 ? 3.663 8.997 2.930 1.00 94.31 181 PHE A N 1
ATOM 1310 C CA . PHE A 1 181 ? 3.922 10.235 2.201 1.00 94.31 181 PHE A CA 1
ATOM 1311 C C . PHE A 1 181 ? 5.246 10.127 1.426 1.00 94.31 181 PHE A C 1
ATOM 1313 O O . PHE A 1 181 ? 6.225 9.568 1.924 1.00 94.31 181 PHE A O 1
ATOM 1320 N N . GLY A 1 182 ? 5.288 10.672 0.211 1.00 93.75 182 GLY A N 1
ATOM 1321 C CA . GLY A 1 182 ? 6.476 10.654 -0.642 1.00 93.75 182 GLY A CA 1
ATOM 1322 C C . GLY A 1 182 ? 6.944 12.049 -1.041 1.00 93.75 182 GLY A C 1
ATOM 1323 O O . GLY A 1 182 ? 6.136 12.910 -1.386 1.00 93.75 182 GLY A O 1
ATOM 1324 N N . VAL A 1 183 ? 8.259 12.245 -1.067 1.00 94.81 183 VAL A N 1
ATOM 1325 C CA . VAL A 1 183 ? 8.905 13.424 -1.651 1.00 94.81 183 VAL A CA 1
ATOM 1326 C C . VAL A 1 183 ? 9.785 12.952 -2.808 1.00 94.81 183 VAL A C 1
ATOM 1328 O O . VAL A 1 183 ? 10.731 12.202 -2.566 1.00 94.81 183 VAL A O 1
ATOM 1331 N N . PRO A 1 184 ? 9.488 13.334 -4.062 1.00 93.88 184 PRO A N 1
ATOM 1332 C CA . PRO A 1 184 ? 10.205 12.813 -5.216 1.00 93.88 184 PRO A CA 1
ATOM 1333 C C . PRO A 1 184 ? 11.626 13.381 -5.268 1.00 93.88 184 PRO A C 1
ATOM 1335 O O . PRO A 1 184 ? 11.814 14.591 -5.150 1.00 93.88 184 PRO A O 1
ATOM 1338 N N . ALA A 1 185 ? 12.623 12.529 -5.514 1.00 92.25 185 ALA A N 1
ATOM 1339 C CA . ALA A 1 185 ? 14.004 12.977 -5.741 1.00 92.25 185 ALA A CA 1
ATOM 1340 C C . ALA A 1 185 ? 14.234 13.510 -7.155 1.00 92.25 185 ALA A C 1
ATOM 1342 O O . ALA A 1 185 ? 15.224 14.192 -7.398 1.00 92.25 185 ALA A O 1
ATOM 1343 N N . GLN A 1 186 ? 13.335 13.173 -8.088 1.00 84.81 186 GLN A N 1
ATOM 1344 C CA . GLN A 1 186 ? 13.420 13.490 -9.521 1.00 84.81 186 GLN A CA 1
ATOM 1345 C C . GLN A 1 186 ? 14.698 12.995 -10.226 1.00 84.81 186 GLN A C 1
ATOM 1347 O O . GLN A 1 186 ? 14.887 13.256 -11.412 1.00 84.81 186 GLN A O 1
ATOM 1352 N N . SER A 1 187 ? 15.537 12.227 -9.531 1.00 94.00 187 SER A N 1
ATOM 1353 C CA . SER A 1 187 ? 16.664 11.487 -10.079 1.00 94.00 187 SER A CA 1
ATOM 1354 C C . SER A 1 187 ? 16.276 10.024 -10.269 1.00 94.00 187 SER A C 1
ATOM 1356 O O . SER A 1 187 ? 15.652 9.403 -9.407 1.00 94.00 187 SER A O 1
ATOM 1358 N N . VAL A 1 188 ? 16.624 9.463 -11.426 1.00 96.56 188 VAL A N 1
ATOM 1359 C CA . VAL A 1 188 ? 16.366 8.050 -11.719 1.00 96.56 188 VAL A CA 1
ATOM 1360 C C . VAL A 1 188 ? 17.334 7.203 -10.902 1.00 96.56 188 VAL A C 1
ATOM 1362 O O . VAL A 1 188 ? 18.545 7.394 -10.973 1.00 96.56 188 VAL A O 1
ATOM 1365 N N . ARG A 1 189 ? 16.801 6.256 -10.126 1.00 96.69 189 ARG A N 1
ATOM 1366 C CA . ARG A 1 189 ? 17.593 5.256 -9.398 1.00 96.69 189 ARG A CA 1
ATOM 1367 C C . ARG A 1 189 ? 17.432 3.859 -9.975 1.00 96.69 189 ARG A C 1
ATOM 1369 O O . ARG A 1 189 ? 18.395 3.097 -9.976 1.00 96.69 189 ARG A O 1
ATOM 1376 N N . THR A 1 190 ? 16.236 3.540 -10.456 1.00 96.44 190 THR A N 1
ATOM 1377 C CA . THR A 1 190 ? 15.896 2.202 -10.936 1.00 96.44 190 THR A CA 1
ATOM 1378 C C . THR A 1 190 ? 15.133 2.298 -12.250 1.00 96.44 190 THR A C 1
ATOM 1380 O O . THR A 1 190 ? 14.188 3.080 -12.375 1.00 96.44 190 THR A O 1
ATOM 1383 N N . I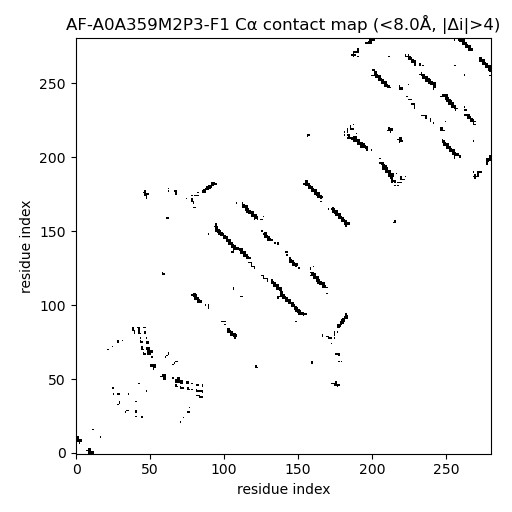LE A 1 191 ? 15.529 1.464 -13.211 1.00 97.75 191 ILE A N 1
ATOM 1384 C CA . ILE A 1 191 ? 14.785 1.186 -14.441 1.00 97.75 191 ILE A CA 1
ATOM 1385 C C . ILE A 1 191 ? 14.164 -0.199 -14.265 1.00 97.75 191 ILE A C 1
ATOM 1387 O O . ILE A 1 191 ? 14.884 -1.186 -14.139 1.00 97.75 191 ILE A O 1
ATOM 1391 N N . THR A 1 192 ? 12.836 -0.276 -14.218 1.00 96.88 192 THR A N 1
ATOM 1392 C CA . THR A 1 192 ? 12.103 -1.533 -14.017 1.00 96.88 192 THR A CA 1
ATOM 1393 C C . THR A 1 192 ? 11.396 -1.935 -15.307 1.00 96.88 192 THR A C 1
ATOM 1395 O O . THR A 1 192 ? 10.496 -1.210 -15.739 1.00 96.88 192 THR A O 1
ATOM 1398 N N . PRO A 1 193 ? 11.740 -3.075 -15.922 1.00 95.62 193 PRO A N 1
ATOM 1399 C CA . PRO A 1 193 ? 10.933 -3.659 -16.986 1.00 95.62 193 PRO A CA 1
ATOM 1400 C C . PRO A 1 193 ? 9.608 -4.137 -16.405 1.00 95.62 193 PRO A C 1
ATOM 1402 O O . PRO A 1 193 ? 9.594 -4.868 -15.416 1.00 95.62 193 PRO A O 1
ATOM 1405 N N . LEU A 1 194 ? 8.500 -3.702 -16.991 1.00 93.50 194 LEU A N 1
ATOM 1406 C CA . LEU A 1 194 ? 7.164 -4.110 -16.556 1.00 93.50 194 LEU A CA 1
ATOM 1407 C C . LEU A 1 194 ? 6.645 -5.282 -17.384 1.00 93.50 194 LEU A C 1
ATOM 1409 O O . LEU A 1 194 ? 6.040 -6.203 -16.849 1.00 93.50 194 LEU A O 1
ATOM 1413 N N . GLU A 1 195 ? 6.902 -5.234 -18.685 1.00 92.06 195 GLU A N 1
ATOM 1414 C CA . GLU A 1 195 ? 6.493 -6.246 -19.645 1.00 92.06 195 GLU A CA 1
ATOM 1415 C C . GLU A 1 195 ? 7.525 -6.247 -20.766 1.00 92.06 195 GLU A C 1
ATOM 1417 O O . GLU A 1 195 ? 7.764 -5.210 -21.388 1.00 92.06 195 GLU A O 1
ATOM 1422 N N . VAL A 1 196 ? 8.172 -7.391 -20.973 1.00 93.19 196 VAL A N 1
ATOM 1423 C CA . VAL A 1 196 ? 9.167 -7.615 -22.024 1.00 93.19 196 VAL A CA 1
ATOM 1424 C C . VAL A 1 196 ? 8.787 -8.916 -22.728 1.00 93.19 196 VAL A C 1
ATOM 1426 O O . VAL A 1 196 ? 8.523 -9.896 -22.032 1.00 93.19 196 VAL A O 1
ATOM 1429 N N . PRO A 1 197 ? 8.742 -8.955 -24.070 1.00 93.31 197 PRO A N 1
ATOM 1430 C CA . PRO A 1 197 ? 8.466 -10.184 -24.799 1.00 93.31 197 PRO A CA 1
ATOM 1431 C C . PRO A 1 197 ? 9.490 -11.276 -24.476 1.00 93.31 197 PRO A C 1
ATOM 1433 O O . PRO A 1 197 ? 10.695 -11.051 -24.594 1.00 93.31 197 PRO A O 1
ATOM 1436 N N . ASP A 1 198 ? 9.006 -12.471 -24.133 1.00 93.12 198 ASP A N 1
ATOM 1437 C CA . ASP A 1 198 ? 9.865 -13.636 -23.875 1.00 93.12 198 ASP A CA 1
ATOM 1438 C C . ASP A 1 198 ? 10.584 -14.119 -25.143 1.00 93.12 198 ASP A C 1
ATOM 1440 O O . ASP A 1 198 ? 11.675 -14.681 -25.077 1.00 93.12 198 ASP A O 1
ATOM 1444 N N . THR A 1 199 ? 9.956 -13.921 -26.306 1.00 93.88 199 THR A N 1
ATOM 1445 C CA . THR A 1 199 ? 10.497 -14.235 -27.633 1.00 93.88 199 THR A CA 1
ATOM 1446 C C . THR A 1 199 ? 9.926 -13.275 -28.675 1.00 93.88 199 THR A C 1
ATOM 1448 O O . THR A 1 199 ? 8.876 -12.664 -28.467 1.00 93.88 199 THR A O 1
ATOM 1451 N N . ALA A 1 200 ? 10.594 -13.166 -29.820 1.00 94.38 200 ALA A N 1
ATOM 1452 C CA . ALA A 1 200 ? 10.131 -12.410 -30.974 1.00 94.38 200 ALA A CA 1
ATOM 1453 C C . ALA A 1 200 ? 10.423 -13.158 -32.278 1.00 94.38 200 ALA A C 1
ATOM 1455 O O . ALA A 1 200 ? 11.338 -13.972 -32.341 1.00 94.38 200 ALA A O 1
ATOM 1456 N N . ARG A 1 201 ? 9.687 -12.832 -33.345 1.00 94.56 201 ARG A N 1
ATOM 1457 C CA . ARG A 1 201 ? 9.964 -13.364 -34.690 1.00 94.56 201 ARG A CA 1
ATOM 1458 C C . ARG A 1 201 ? 10.922 -12.449 -35.458 1.00 94.56 201 ARG A C 1
ATOM 1460 O O . ARG A 1 201 ? 10.838 -11.225 -35.280 1.00 94.56 201 ARG A O 1
ATOM 1467 N N . PRO A 1 202 ? 11.755 -12.978 -36.370 1.00 93.81 202 PRO A N 1
ATOM 1468 C CA . PRO A 1 202 ? 12.565 -12.147 -37.253 1.00 93.81 202 PRO A CA 1
ATOM 1469 C C . PRO A 1 202 ? 11.726 -11.098 -37.998 1.00 93.81 202 PRO A C 1
ATOM 1471 O O . PRO A 1 202 ? 10.657 -11.397 -38.531 1.00 93.81 202 PRO A O 1
ATOM 1474 N N . GLY A 1 203 ? 12.186 -9.846 -38.007 1.00 92.50 203 GLY A N 1
ATOM 1475 C CA . GLY A 1 203 ? 11.532 -8.724 -38.689 1.00 92.50 203 GLY A CA 1
ATOM 1476 C C . GLY A 1 203 ? 10.230 -8.214 -38.056 1.00 92.50 203 GLY A C 1
ATOM 1477 O O . GLY A 1 203 ? 9.661 -7.248 -38.576 1.00 92.50 203 GLY A O 1
ATOM 1478 N N . SER A 1 204 ? 9.748 -8.842 -36.976 1.00 95.31 204 SER A N 1
ATOM 1479 C CA . SER A 1 204 ? 8.498 -8.460 -36.309 1.00 95.3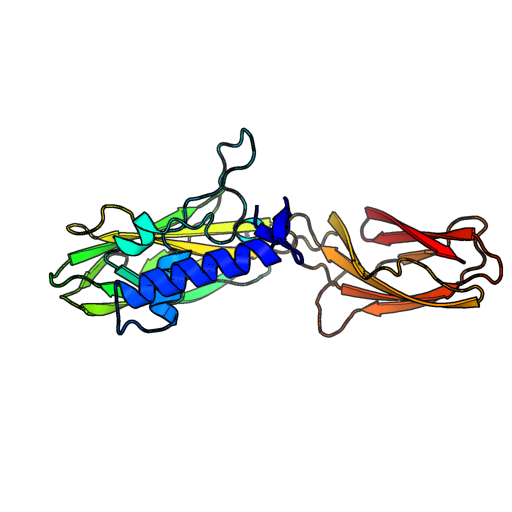1 204 SER A CA 1
ATOM 1480 C C . SER A 1 204 ? 8.626 -7.159 -35.519 1.00 95.31 204 SER A C 1
ATOM 1482 O O . SER A 1 204 ? 9.714 -6.783 -35.081 1.00 95.31 204 SER A O 1
ATOM 1484 N N . GLU A 1 205 ? 7.502 -6.468 -35.331 1.00 96.31 205 GLU A N 1
ATOM 1485 C CA . GLU A 1 205 ? 7.413 -5.366 -34.377 1.00 96.31 205 GLU A CA 1
ATOM 1486 C C . GLU A 1 205 ? 7.118 -5.924 -32.985 1.00 96.31 205 GLU A C 1
ATOM 1488 O O . GLU A 1 205 ? 6.254 -6.785 -32.818 1.00 96.31 205 GLU A O 1
ATOM 1493 N N . GLN A 1 206 ? 7.860 -5.436 -32.001 1.00 95.44 206 GLN A N 1
ATOM 1494 C CA . GLN A 1 206 ? 7.739 -5.799 -30.600 1.00 95.44 206 GLN A CA 1
ATOM 1495 C C . GLN A 1 206 ? 7.560 -4.540 -29.764 1.00 95.44 206 GLN A C 1
ATOM 1497 O O . GLN A 1 206 ? 8.006 -3.453 -30.144 1.00 95.44 206 GLN A O 1
ATOM 1502 N N . ALA A 1 207 ? 6.931 -4.702 -28.606 1.00 94.62 207 ALA A N 1
ATOM 1503 C CA . ALA A 1 207 ? 6.798 -3.639 -27.630 1.00 94.62 207 ALA A CA 1
ATOM 1504 C C . ALA A 1 207 ? 7.193 -4.131 -26.242 1.00 94.62 207 ALA A C 1
ATOM 1506 O O . ALA A 1 207 ? 6.932 -5.278 -25.889 1.00 94.62 207 ALA A O 1
ATOM 1507 N N . PHE A 1 208 ? 7.802 -3.250 -25.457 1.00 94.88 208 PHE A N 1
ATOM 1508 C CA . PHE A 1 208 ? 8.043 -3.480 -24.039 1.00 94.88 208 PHE A CA 1
ATOM 1509 C C . PHE A 1 208 ? 7.825 -2.199 -23.238 1.00 94.88 208 PHE A C 1
ATOM 1511 O O . PHE A 1 208 ? 7.894 -1.087 -23.769 1.00 94.88 208 PHE A O 1
ATOM 1518 N N . PHE A 1 209 ? 7.554 -2.365 -21.947 1.00 96.25 209 PHE A N 1
ATOM 1519 C CA . PHE A 1 209 ? 7.275 -1.273 -21.022 1.00 96.25 209 PHE A CA 1
ATOM 1520 C C . PHE A 1 209 ? 8.366 -1.161 -19.965 1.00 96.25 209 PHE A C 1
ATOM 1522 O O . PHE A 1 209 ? 8.809 -2.152 -19.383 1.00 96.25 209 PHE A O 1
ATOM 1529 N N . LEU A 1 210 ? 8.757 0.074 -19.675 1.00 96.62 210 LEU A N 1
ATOM 1530 C CA . LEU A 1 210 ? 9.771 0.423 -18.688 1.00 96.62 210 LEU A CA 1
ATOM 1531 C C . LEU A 1 210 ? 9.184 1.417 -17.698 1.00 96.62 210 LEU A C 1
ATOM 1533 O O . LEU A 1 210 ? 8.452 2.315 -18.100 1.00 96.62 210 LEU A O 1
ATOM 1537 N N . ARG A 1 211 ? 9.545 1.325 -16.422 1.00 97.31 211 ARG A N 1
ATOM 1538 C CA . ARG A 1 211 ? 9.237 2.346 -15.418 1.00 97.31 211 ARG A CA 1
ATOM 1539 C C . ARG A 1 211 ? 10.508 2.881 -14.780 1.00 97.31 211 ARG A C 1
ATOM 1541 O O . ARG A 1 211 ? 11.335 2.114 -14.294 1.00 97.31 211 ARG A O 1
ATOM 1548 N N . LEU A 1 212 ? 10.623 4.203 -14.763 1.00 97.50 212 LEU A N 1
ATOM 1549 C CA . LEU A 1 212 ? 11.684 4.939 -14.092 1.00 97.50 212 LEU A CA 1
ATOM 1550 C C . LEU A 1 212 ? 11.206 5.343 -12.701 1.00 97.50 212 LEU A C 1
ATOM 1552 O O . LEU A 1 212 ? 10.169 5.998 -12.567 1.00 97.50 212 LEU A O 1
ATOM 1556 N N . THR A 1 213 ? 11.962 4.982 -11.669 1.00 96.25 213 THR A N 1
ATOM 1557 C CA . THR A 1 213 ? 11.687 5.413 -10.293 1.00 96.25 213 THR A CA 1
ATOM 1558 C C . THR A 1 213 ? 12.926 5.965 -9.616 1.00 96.25 213 THR A C 1
ATOM 1560 O O . THR A 1 213 ? 14.054 5.578 -9.934 1.00 96.25 213 THR A O 1
ATOM 1563 N N . ASP A 1 214 ? 12.710 6.841 -8.642 1.00 94.81 214 ASP A N 1
ATOM 1564 C CA . ASP A 1 214 ? 13.752 7.268 -7.716 1.00 94.81 214 ASP A CA 1
ATOM 1565 C C . ASP A 1 214 ? 14.051 6.194 -6.654 1.00 94.81 214 ASP A C 1
ATOM 1567 O O . ASP A 1 214 ? 13.508 5.085 -6.682 1.00 94.81 214 ASP A O 1
ATOM 1571 N N . ALA A 1 215 ? 14.947 6.510 -5.714 1.00 90.06 215 ALA A N 1
ATOM 1572 C CA . ALA A 1 215 ? 15.337 5.595 -4.640 1.00 90.06 215 ALA A CA 1
ATOM 1573 C C . ALA A 1 215 ? 14.186 5.256 -3.679 1.00 90.06 215 ALA A C 1
ATOM 1575 O O . ALA A 1 215 ? 14.228 4.220 -3.018 1.00 90.06 215 ALA A O 1
ATOM 1576 N N . ALA A 1 216 ? 13.153 6.099 -3.618 1.00 88.25 216 ALA A N 1
ATOM 1577 C CA . ALA A 1 216 ? 11.937 5.833 -2.868 1.00 88.25 216 ALA A CA 1
ATOM 1578 C C . ALA A 1 216 ? 10.917 5.028 -3.693 1.00 88.25 216 ALA A C 1
ATOM 1580 O O . ALA A 1 216 ? 9.852 4.709 -3.178 1.00 88.25 216 ALA A O 1
ATOM 1581 N N . GLY A 1 217 ? 11.191 4.670 -4.950 1.00 90.56 217 GLY A N 1
ATOM 1582 C CA . GLY A 1 217 ? 10.221 3.991 -5.814 1.00 90.56 217 GLY A CA 1
ATOM 1583 C C . GLY A 1 217 ? 9.135 4.926 -6.363 1.00 90.56 217 GLY A C 1
ATOM 1584 O O . GLY A 1 217 ? 8.135 4.453 -6.905 1.00 90.56 217 GLY A O 1
ATOM 1585 N N . ILE A 1 218 ? 9.299 6.245 -6.227 1.00 92.75 218 ILE A N 1
ATOM 1586 C CA . ILE A 1 218 ? 8.373 7.236 -6.778 1.00 92.75 218 ILE A CA 1
ATOM 1587 C C . ILE A 1 218 ? 8.676 7.403 -8.275 1.00 92.75 218 ILE A C 1
ATOM 1589 O O . ILE A 1 218 ? 9.849 7.525 -8.641 1.00 92.75 218 ILE A O 1
ATOM 1593 N N . PRO A 1 219 ? 7.661 7.406 -9.164 1.00 94.12 219 PRO A N 1
ATOM 1594 C CA . PRO A 1 219 ? 7.905 7.539 -10.594 1.00 94.12 219 PRO A CA 1
ATOM 1595 C C . PRO A 1 219 ? 8.579 8.861 -10.974 1.00 94.12 219 PRO A C 1
ATOM 1597 O O . PRO A 1 219 ? 8.155 9.932 -10.537 1.00 94.12 219 PRO A O 1
ATOM 1600 N N . VAL A 1 220 ? 9.591 8.785 -11.839 1.00 95.44 220 VAL A N 1
ATOM 1601 C CA . VAL A 1 220 ? 10.316 9.951 -12.363 1.00 95.44 220 VAL A CA 1
ATOM 1602 C C . VAL A 1 220 ? 9.781 10.297 -13.749 1.00 95.44 220 VAL A C 1
ATOM 1604 O O . VAL A 1 220 ? 9.879 9.498 -14.676 1.00 95.44 220 VAL A O 1
ATOM 1607 N N . THR A 1 221 ? 9.215 11.496 -13.894 1.00 93.31 221 THR A N 1
ATOM 1608 C CA . THR A 1 221 ? 8.606 11.983 -15.148 1.00 93.31 221 THR A CA 1
ATOM 1609 C C . THR A 1 221 ? 9.429 13.059 -15.854 1.00 93.31 221 THR A C 1
ATOM 1611 O O . THR A 1 221 ? 9.111 13.425 -16.978 1.00 93.31 221 THR A O 1
ATOM 1614 N N . SER A 1 222 ? 10.471 13.584 -15.209 1.00 91.69 222 SER A N 1
ATOM 1615 C CA . SER A 1 222 ? 11.345 14.639 -15.742 1.00 91.69 222 SER A CA 1
ATOM 1616 C C . SER A 1 222 ? 12.437 14.120 -16.684 1.00 91.69 222 SER A C 1
ATOM 1618 O O . SER A 1 222 ? 13.125 14.915 -17.317 1.00 91.69 222 SER A O 1
ATOM 1620 N N . VAL A 1 223 ? 12.613 12.799 -16.775 1.00 94.19 223 VAL A N 1
ATOM 1621 C CA . VAL A 1 223 ? 13.658 12.143 -17.570 1.00 94.19 223 VAL A CA 1
ATOM 1622 C C . VAL A 1 223 ? 13.002 11.221 -18.586 1.00 94.19 223 VAL A C 1
ATOM 1624 O O . VAL A 1 223 ? 12.210 10.362 -18.203 1.00 94.19 223 VAL A O 1
ATOM 1627 N N . THR A 1 224 ? 13.354 11.378 -19.863 1.00 94.69 224 THR A N 1
ATOM 1628 C CA . THR A 1 224 ? 12.992 10.436 -20.936 1.00 94.69 224 THR A CA 1
ATOM 1629 C C . THR A 1 224 ? 14.124 9.420 -21.102 1.00 94.69 224 THR A C 1
ATOM 1631 O O . THR A 1 224 ? 15.278 9.844 -21.193 1.00 94.69 224 THR A O 1
ATOM 1634 N N . PRO A 1 225 ? 13.847 8.103 -21.108 1.00 96.75 225 PRO A N 1
ATOM 1635 C CA . PRO A 1 225 ? 14.878 7.095 -21.300 1.00 96.75 225 PRO A CA 1
ATOM 1636 C C . PRO A 1 225 ? 15.364 7.083 -22.746 1.00 96.75 225 PRO A C 1
ATOM 1638 O O . PRO A 1 225 ? 14.583 7.220 -23.686 1.00 96.75 225 PRO A O 1
ATOM 1641 N N . GLU A 1 226 ? 16.656 6.860 -22.917 1.00 96.69 226 GLU A N 1
ATOM 1642 C CA . GLU A 1 226 ? 17.251 6.544 -24.202 1.00 96.69 226 GLU A CA 1
ATOM 1643 C C . GLU A 1 226 ? 17.304 5.025 -24.373 1.00 96.69 226 GLU A C 1
ATOM 1645 O O . GLU A 1 226 ? 17.697 4.304 -23.457 1.00 96.69 226 GLU A O 1
ATOM 1650 N N . VAL A 1 227 ? 16.908 4.530 -25.546 1.00 96.25 227 VAL A N 1
ATOM 1651 C CA . VAL A 1 227 ? 16.949 3.100 -25.866 1.00 96.25 227 VAL A CA 1
ATOM 1652 C C . VAL A 1 227 ? 17.786 2.892 -27.114 1.00 96.25 227 VAL A C 1
ATOM 1654 O O . VAL A 1 227 ? 17.541 3.514 -28.147 1.00 96.25 227 VAL A O 1
ATOM 1657 N N . ARG A 1 228 ? 18.764 1.994 -27.024 1.00 94.62 228 ARG A N 1
ATOM 1658 C CA . ARG A 1 228 ? 19.683 1.651 -28.111 1.00 94.62 228 ARG A CA 1
ATOM 1659 C C . ARG A 1 228 ? 19.694 0.145 -28.329 1.00 94.62 228 ARG A C 1
ATOM 1661 O O . ARG A 1 228 ? 19.674 -0.622 -27.369 1.00 94.62 228 ARG A O 1
ATOM 1668 N N . ALA A 1 229 ? 19.744 -0.286 -29.584 1.00 91.50 229 ALA A N 1
ATOM 1669 C CA . ALA A 1 229 ? 19.993 -1.685 -29.905 1.00 91.50 229 ALA A CA 1
ATOM 1670 C C . ALA A 1 229 ? 21.467 -1.994 -29.608 1.00 91.50 229 ALA A C 1
ATOM 1672 O O . ALA A 1 229 ? 22.339 -1.156 -29.847 1.00 91.50 229 ALA A O 1
ATOM 1673 N N . GLY A 1 230 ? 21.746 -3.171 -29.053 1.00 84.44 230 GLY A N 1
ATOM 1674 C CA . GLY A 1 230 ? 23.110 -3.575 -28.736 1.00 84.44 230 GLY A CA 1
ATOM 1675 C C . GLY A 1 230 ? 23.975 -3.789 -29.979 1.00 84.44 230 GLY A C 1
ATOM 1676 O O . GLY A 1 230 ? 23.474 -4.006 -31.087 1.00 84.44 230 GLY A O 1
ATOM 1677 N N . ALA A 1 231 ? 25.294 -3.730 -29.779 1.00 71.94 231 ALA A N 1
ATOM 1678 C CA . ALA A 1 231 ? 26.284 -3.846 -30.845 1.00 71.94 231 ALA A CA 1
ATOM 1679 C C . ALA A 1 231 ? 26.097 -5.138 -31.664 1.00 71.94 231 ALA A C 1
ATOM 1681 O O . ALA A 1 231 ? 25.975 -6.225 -31.105 1.00 71.94 231 ALA A O 1
ATOM 1682 N N . GLY A 1 232 ? 26.068 -5.006 -32.995 1.00 64.62 232 GLY A N 1
ATOM 1683 C CA . GLY A 1 232 ? 25.857 -6.121 -33.930 1.00 64.62 232 GLY A CA 1
ATOM 1684 C C . GLY A 1 232 ? 24.389 -6.495 -34.183 1.00 64.62 232 GLY A C 1
ATOM 1685 O O . GLY A 1 232 ? 24.122 -7.326 -35.049 1.00 64.62 232 GLY A O 1
ATOM 1686 N N . GLY A 1 233 ? 23.435 -5.878 -33.479 1.00 67.44 233 GLY A N 1
ATOM 1687 C CA . GLY A 1 233 ? 22.006 -6.050 -33.731 1.00 67.44 233 GLY A CA 1
ATOM 1688 C C . GLY A 1 233 ? 21.511 -5.270 -34.949 1.00 67.44 233 GLY A C 1
ATOM 1689 O O . GLY A 1 233 ? 21.975 -4.167 -35.223 1.00 67.44 233 GLY A O 1
ATOM 1690 N N . THR A 1 234 ? 20.530 -5.823 -35.664 1.00 80.50 234 THR A N 1
ATOM 1691 C CA . THR A 1 234 ? 19.842 -5.143 -36.785 1.00 80.50 234 THR A CA 1
ATOM 1692 C C . THR A 1 234 ? 18.476 -4.579 -36.387 1.00 80.50 234 THR A C 1
ATOM 1694 O O . THR A 1 234 ? 17.754 -4.053 -37.233 1.00 80.50 234 THR A O 1
ATOM 1697 N N . ALA A 1 235 ? 18.107 -4.682 -35.107 1.00 90.44 235 ALA A N 1
ATOM 1698 C CA . ALA A 1 235 ? 16.864 -4.117 -34.609 1.00 90.44 235 ALA A CA 1
ATOM 1699 C C . ALA A 1 235 ? 16.900 -2.582 -34.590 1.00 90.44 235 ALA A C 1
ATOM 1701 O O . ALA A 1 235 ? 17.913 -1.971 -34.249 1.00 90.44 235 ALA A O 1
ATOM 1702 N N . THR A 1 236 ? 15.769 -1.959 -34.907 1.00 93.12 236 THR A N 1
ATOM 1703 C CA . THR A 1 236 ? 15.608 -0.503 -34.895 1.00 93.12 236 THR A CA 1
ATOM 1704 C C . THR A 1 236 ? 14.566 -0.089 -33.868 1.00 93.12 236 THR A C 1
ATOM 1706 O O . THR A 1 236 ? 13.517 -0.718 -33.728 1.00 93.12 236 THR A O 1
ATOM 1709 N N . ILE A 1 237 ? 14.852 0.979 -33.124 1.00 95.94 237 ILE A N 1
ATOM 1710 C CA . ILE A 1 237 ? 13.896 1.573 -32.192 1.00 95.94 237 ILE A CA 1
ATOM 1711 C C . ILE A 1 237 ? 12.971 2.462 -33.014 1.00 95.94 237 ILE A C 1
ATOM 1713 O O . ILE A 1 237 ? 13.425 3.413 -33.647 1.00 95.94 237 ILE A O 1
ATOM 1717 N N . THR A 1 238 ? 11.681 2.142 -33.028 1.00 95.00 238 THR A N 1
ATOM 1718 C CA . THR A 1 238 ? 10.677 2.891 -33.793 1.00 95.00 238 THR A CA 1
ATOM 1719 C C . THR A 1 238 ? 9.958 3.915 -32.928 1.00 95.00 238 THR A C 1
ATOM 1721 O O . THR A 1 238 ? 9.504 4.941 -33.433 1.00 95.00 238 THR A O 1
ATOM 1724 N N . THR A 1 239 ? 9.834 3.677 -31.620 1.00 96.44 239 THR A N 1
ATOM 1725 C CA . THR A 1 239 ? 9.185 4.620 -30.701 1.00 96.44 239 THR A CA 1
ATOM 1726 C C . THR A 1 239 ? 9.726 4.476 -29.287 1.00 96.44 239 THR A C 1
ATOM 1728 O O . THR A 1 239 ? 9.880 3.362 -28.796 1.00 96.44 239 THR A O 1
ATOM 1731 N N . VAL A 1 240 ? 9.930 5.607 -28.613 1.00 96.81 240 VAL A N 1
ATOM 1732 C CA . VAL A 1 240 ? 10.043 5.702 -27.153 1.00 96.81 240 VAL A CA 1
ATOM 1733 C C . VAL A 1 240 ? 9.114 6.825 -26.721 1.00 96.81 240 VAL A C 1
ATOM 1735 O O . VAL A 1 240 ? 9.306 7.969 -27.129 1.00 96.81 240 VAL A O 1
ATOM 1738 N N . ALA A 1 241 ? 8.085 6.514 -25.941 1.00 96.31 241 ALA A N 1
ATOM 1739 C CA . ALA A 1 241 ? 7.116 7.518 -25.516 1.00 96.31 241 ALA A CA 1
ATOM 1740 C C . ALA A 1 241 ? 6.558 7.216 -24.126 1.00 96.31 241 ALA A C 1
ATOM 1742 O O . ALA A 1 241 ? 6.454 6.062 -23.711 1.00 96.31 241 ALA A O 1
ATOM 1743 N N . ALA A 1 242 ? 6.232 8.279 -23.392 1.00 96.44 242 ALA A N 1
ATOM 1744 C CA . ALA A 1 242 ? 5.649 8.172 -22.063 1.00 96.44 242 ALA A CA 1
ATOM 1745 C C . ALA A 1 242 ? 4.234 7.575 -22.137 1.00 96.44 242 ALA A C 1
ATOM 1747 O O . ALA A 1 242 ? 3.451 7.925 -23.021 1.00 96.44 242 ALA A O 1
ATOM 1748 N N . GLU A 1 243 ? 3.896 6.703 -21.189 1.00 94.56 243 GLU A N 1
ATOM 1749 C CA . GLU A 1 243 ? 2.550 6.162 -21.023 1.00 94.56 243 GLU A CA 1
ATOM 1750 C C . GLU A 1 243 ? 1.687 7.175 -20.250 1.00 94.56 243 GLU A C 1
ATOM 1752 O O . GLU A 1 243 ? 1.904 7.383 -19.051 1.00 94.56 243 GLU A O 1
ATOM 1757 N N . PRO A 1 244 ? 0.691 7.814 -20.890 1.00 90.50 244 PRO A N 1
ATOM 1758 C CA . PRO A 1 244 ? -0.064 8.910 -20.284 1.00 90.50 244 PRO A CA 1
ATOM 1759 C C . PRO A 1 244 ? -0.836 8.508 -19.022 1.00 90.50 244 PRO A C 1
ATOM 1761 O O . PRO A 1 244 ? -1.130 9.362 -18.187 1.00 90.50 244 PRO A O 1
ATOM 1764 N N . ARG A 1 245 ? -1.182 7.224 -18.861 1.00 90.75 245 ARG A N 1
ATOM 1765 C CA . ARG A 1 245 ? -1.956 6.741 -17.704 1.00 90.75 245 ARG A CA 1
ATOM 1766 C C . ARG A 1 245 ? -1.089 6.255 -16.548 1.00 90.75 245 ARG A C 1
ATOM 1768 O O . ARG A 1 245 ? -1.606 6.053 -15.451 1.00 90.75 245 ARG A O 1
ATOM 1775 N N . LEU A 1 246 ? 0.207 6.055 -16.776 1.00 91.75 246 LEU A N 1
ATOM 1776 C CA . LEU A 1 246 ? 1.136 5.495 -15.801 1.00 91.75 246 LEU A CA 1
ATOM 1777 C C . LEU A 1 246 ? 2.352 6.422 -15.682 1.00 91.75 246 LEU A C 1
ATOM 1779 O O . LEU A 1 246 ? 3.304 6.295 -16.447 1.00 91.75 246 LEU A O 1
ATOM 1783 N N . PRO A 1 247 ? 2.365 7.341 -14.698 1.00 92.69 247 P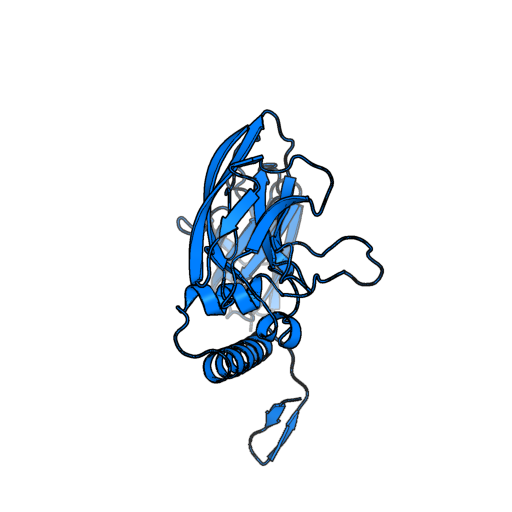RO A N 1
ATOM 1784 C CA . PRO A 1 247 ? 3.488 8.248 -14.494 1.00 92.69 247 PRO A CA 1
ATOM 1785 C C . PRO A 1 247 ? 4.825 7.504 -14.410 1.00 92.69 247 PRO A C 1
ATOM 1787 O O . PRO A 1 247 ? 4.904 6.431 -13.800 1.00 92.69 247 PRO A O 1
ATOM 1790 N N . GLY A 1 248 ? 5.851 8.076 -15.044 1.00 94.31 248 GLY A N 1
ATOM 1791 C CA . GLY A 1 248 ? 7.214 7.538 -15.121 1.00 94.31 248 GLY A CA 1
ATOM 1792 C C . GLY A 1 248 ? 7.344 6.227 -15.899 1.00 94.31 248 GLY A C 1
ATOM 1793 O O . GLY A 1 248 ? 8.407 5.612 -15.863 1.00 94.31 248 GLY A O 1
ATOM 1794 N N . THR A 1 249 ? 6.283 5.776 -16.573 1.00 97.38 249 THR A N 1
ATOM 1795 C CA . THR A 1 249 ? 6.307 4.602 -17.446 1.00 97.38 249 THR A CA 1
ATOM 1796 C C . THR A 1 249 ? 6.456 5.034 -18.898 1.00 97.38 249 THR A C 1
ATOM 1798 O O . THR A 1 249 ? 5.878 6.032 -19.321 1.00 97.38 249 THR A O 1
ATOM 1801 N N . TYR A 1 250 ? 7.221 4.266 -19.661 1.00 97.31 250 TYR A N 1
ATOM 1802 C CA . TYR A 1 250 ? 7.464 4.461 -21.081 1.00 97.31 250 TYR A CA 1
ATOM 1803 C C . TYR A 1 250 ? 7.143 3.173 -21.823 1.00 97.31 250 TYR A C 1
ATOM 1805 O O . TYR A 1 250 ? 7.522 2.088 -21.373 1.00 97.31 250 TYR A O 1
ATOM 1813 N N . PHE A 1 251 ? 6.463 3.297 -22.956 1.00 95.62 251 PHE A N 1
ATOM 1814 C CA . PHE A 1 251 ? 6.356 2.217 -23.921 1.00 95.62 251 PHE A CA 1
ATOM 1815 C C . PHE A 1 251 ? 7.440 2.399 -24.981 1.00 95.62 251 PHE A C 1
ATOM 1817 O O . PHE A 1 251 ? 7.728 3.514 -25.432 1.00 95.62 251 PHE A O 1
ATOM 1824 N N . VAL A 1 252 ? 8.045 1.288 -25.376 1.00 96.94 252 VAL A N 1
ATOM 1825 C CA . VAL A 1 252 ? 9.081 1.247 -26.401 1.00 96.94 252 VAL A CA 1
ATOM 1826 C C . VAL A 1 252 ? 8.614 0.304 -27.489 1.00 96.94 252 VAL A C 1
ATOM 1828 O O . VAL A 1 252 ? 8.228 -0.823 -27.190 1.00 96.94 252 VAL A O 1
ATOM 1831 N N . ARG A 1 253 ? 8.651 0.757 -28.742 1.00 96.94 253 ARG A N 1
ATOM 1832 C CA . ARG A 1 253 ? 8.454 -0.103 -29.912 1.00 96.94 253 ARG A CA 1
ATOM 1833 C C . ARG A 1 253 ? 9.768 -0.292 -30.634 1.00 96.94 253 ARG A C 1
ATOM 1835 O O . ARG A 1 253 ? 10.528 0.659 -30.838 1.00 96.94 253 ARG A O 1
ATOM 1842 N N . VAL A 1 254 ? 10.017 -1.534 -31.016 1.00 95.81 254 VAL A N 1
ATOM 1843 C CA . VAL A 1 254 ? 11.215 -1.940 -31.740 1.00 95.81 254 VAL A CA 1
ATOM 1844 C C . VAL A 1 254 ? 10.817 -2.831 -32.902 1.00 95.81 254 VAL A C 1
ATOM 1846 O O . VAL A 1 254 ? 9.935 -3.679 -32.777 1.00 95.81 254 VAL A O 1
ATOM 1849 N N . ARG A 1 255 ? 11.481 -2.662 -34.039 1.00 95.75 255 ARG A N 1
ATOM 1850 C CA . ARG A 1 255 ? 11.418 -3.621 -35.135 1.00 95.75 255 ARG A CA 1
ATOM 1851 C C . ARG A 1 255 ? 12.631 -4.530 -35.046 1.00 95.75 255 ARG A C 1
ATOM 1853 O O . ARG A 1 255 ? 13.758 -4.046 -35.078 1.00 95.75 255 ARG A O 1
ATOM 1860 N N . MET A 1 256 ? 12.400 -5.830 -34.912 1.00 94.69 256 MET A N 1
ATOM 1861 C CA . MET A 1 256 ? 13.469 -6.814 -34.762 1.00 94.69 256 MET A CA 1
ATOM 1862 C C . MET A 1 256 ? 14.262 -6.981 -36.057 1.00 94.69 256 MET A C 1
ATOM 1864 O O . MET A 1 256 ? 13.741 -6.788 -37.158 1.00 94.69 256 MET A O 1
ATOM 1868 N N . GLY A 1 257 ? 15.518 -7.399 -35.908 1.00 90.00 257 GLY A N 1
ATOM 1869 C CA . GLY A 1 257 ? 16.352 -7.839 -37.018 1.00 90.00 257 GLY A CA 1
ATOM 1870 C C . GLY A 1 257 ? 15.753 -9.019 -37.785 1.00 90.00 257 GLY A C 1
ATOM 1871 O O . GLY A 1 257 ? 14.909 -9.749 -37.267 1.00 90.00 257 GLY A O 1
ATOM 1872 N N . THR A 1 258 ? 16.189 -9.226 -39.027 1.00 88.88 258 THR A N 1
ATOM 1873 C CA . THR A 1 258 ? 15.723 -10.340 -39.878 1.00 88.88 258 THR A CA 1
ATOM 1874 C C . THR A 1 258 ? 16.467 -11.654 -39.635 1.00 88.88 258 THR A C 1
ATOM 1876 O O . THR A 1 258 ? 16.052 -12.688 -40.152 1.00 88.88 258 THR A O 1
ATOM 1879 N N . ALA A 1 259 ? 17.545 -11.633 -38.850 1.00 86.94 259 ALA A N 1
ATOM 1880 C CA . ALA A 1 259 ? 18.270 -12.825 -38.434 1.00 86.94 259 ALA A CA 1
ATOM 1881 C C . ALA A 1 259 ? 17.748 -13.346 -37.087 1.00 86.94 259 ALA A C 1
ATOM 1883 O O . ALA A 1 259 ? 17.381 -12.562 -36.211 1.00 86.94 259 ALA A O 1
ATOM 1884 N N . ALA A 1 260 ? 17.754 -14.669 -36.922 1.00 87.06 260 ALA A N 1
ATOM 1885 C CA . ALA A 1 260 ? 17.544 -15.298 -35.623 1.00 87.06 260 ALA A CA 1
ATOM 1886 C C . ALA A 1 260 ? 18.737 -15.029 -34.689 1.00 87.06 260 ALA A C 1
ATOM 1888 O O . ALA A 1 260 ? 19.865 -14.827 -35.143 1.00 87.06 260 ALA A O 1
ATOM 1889 N N . GLY A 1 261 ? 18.486 -15.055 -33.381 1.00 87.62 261 GLY A N 1
ATOM 1890 C CA . GLY A 1 261 ? 19.489 -14.774 -32.354 1.00 87.62 261 GLY A CA 1
ATOM 1891 C C . GLY A 1 261 ? 18.962 -13.862 -31.251 1.00 87.62 261 GLY A C 1
ATOM 1892 O O . GLY A 1 261 ? 17.910 -13.243 -31.370 1.00 87.62 261 GLY A O 1
ATOM 1893 N N . THR A 1 262 ? 19.679 -13.784 -30.136 1.00 90.25 262 THR A N 1
ATOM 1894 C CA . THR A 1 262 ? 19.280 -12.904 -29.032 1.00 90.25 262 THR A CA 1
ATOM 1895 C C . THR A 1 262 ? 19.611 -11.459 -29.373 1.00 90.25 262 THR A C 1
ATOM 1897 O O . THR A 1 262 ? 20.779 -11.107 -29.528 1.00 90.25 262 THR A O 1
ATOM 1900 N N . GLN A 1 263 ? 18.590 -10.610 -29.438 1.00 91.25 263 GLN A N 1
ATOM 1901 C CA . GLN A 1 263 ? 18.765 -9.174 -29.591 1.00 91.25 263 GLN A CA 1
ATOM 1902 C C . GLN A 1 263 ? 18.855 -8.522 -28.212 1.00 91.25 263 GLN A C 1
ATOM 1904 O O . GLN A 1 263 ? 17.992 -8.732 -27.359 1.00 91.25 263 GLN A O 1
ATOM 1909 N N . SER A 1 264 ? 19.883 -7.704 -28.001 1.00 93.19 264 SER A N 1
ATOM 1910 C CA . SER A 1 264 ? 20.018 -6.887 -26.796 1.00 93.19 264 SER A CA 1
ATOM 1911 C C . SER A 1 264 ? 19.552 -5.451 -27.030 1.00 93.19 264 SER A C 1
ATOM 1913 O O . SER A 1 264 ? 19.686 -4.913 -28.135 1.00 93.19 264 SER A O 1
ATOM 1915 N N . PHE A 1 265 ? 19.015 -4.831 -25.981 1.00 95.00 265 PHE A N 1
ATOM 1916 C CA . PHE A 1 265 ? 18.637 -3.421 -25.935 1.00 95.00 265 PHE A CA 1
ATOM 1917 C C . PHE A 1 265 ? 19.195 -2.790 -24.664 1.00 95.00 265 PHE A C 1
ATOM 1919 O O . PHE A 1 265 ? 18.907 -3.256 -23.563 1.00 95.00 265 PHE A O 1
ATOM 1926 N N . THR A 1 266 ? 19.969 -1.722 -24.805 1.00 95.94 266 THR A N 1
ATOM 1927 C CA . THR A 1 266 ? 20.447 -0.917 -23.682 1.00 95.94 266 THR A CA 1
ATOM 1928 C C . THR A 1 266 ? 19.480 0.235 -23.459 1.00 95.94 266 THR A C 1
ATOM 1930 O O . THR A 1 266 ? 19.203 1.009 -24.374 1.00 95.94 266 THR A O 1
ATOM 1933 N N . VAL A 1 267 ? 18.968 0.343 -22.240 1.00 96.75 267 VAL A N 1
ATOM 1934 C CA . VAL A 1 267 ? 18.117 1.433 -21.771 1.00 96.75 267 VAL A CA 1
ATOM 1935 C C . VAL A 1 267 ? 18.934 2.282 -20.808 1.00 96.75 267 VAL A C 1
ATOM 1937 O O . VAL A 1 267 ? 19.409 1.759 -19.804 1.00 96.75 267 VAL A O 1
ATOM 1940 N N . ALA A 1 268 ? 19.063 3.576 -21.083 1.00 97.25 268 ALA A N 1
ATOM 1941 C CA . ALA A 1 268 ? 19.777 4.529 -20.241 1.00 97.25 268 ALA A CA 1
ATOM 1942 C C . ALA A 1 268 ? 18.845 5.663 -19.791 1.00 97.25 268 ALA A C 1
ATOM 1944 O O . ALA A 1 268 ? 18.138 6.263 -20.599 1.00 97.25 268 ALA A O 1
ATOM 1945 N N . ALA A 1 269 ? 18.834 5.979 -18.499 1.00 97.06 269 ALA A N 1
ATOM 1946 C CA . ALA A 1 269 ? 18.066 7.093 -17.945 1.00 97.06 269 ALA A CA 1
ATOM 1947 C C . ALA A 1 269 ? 18.709 7.611 -16.655 1.00 97.06 269 ALA A C 1
ATOM 1949 O O . ALA A 1 269 ? 18.930 6.852 -15.716 1.00 97.06 269 ALA A O 1
ATOM 1950 N N . GLY A 1 270 ? 18.986 8.918 -16.594 1.00 93.44 270 GLY A N 1
ATOM 1951 C CA . GLY A 1 270 ? 19.489 9.577 -15.380 1.00 93.44 270 GLY A CA 1
ATOM 1952 C C . GLY A 1 270 ? 20.788 8.979 -14.824 1.00 93.44 270 GLY A C 1
ATOM 1953 O O . GLY A 1 270 ? 20.959 8.932 -13.611 1.00 93.44 270 GLY A O 1
ATOM 1954 N N . GLY A 1 271 ? 21.677 8.489 -15.696 1.00 94.06 271 GLY A N 1
ATOM 1955 C CA . GLY A 1 271 ? 22.933 7.836 -15.307 1.00 94.06 271 GLY A CA 1
ATOM 1956 C C . GLY A 1 271 ? 22.797 6.369 -14.880 1.00 94.06 271 GLY A C 1
ATOM 1957 O O . GLY A 1 271 ? 23.788 5.765 -14.482 1.00 94.06 271 GLY A O 1
ATOM 1958 N N . VAL A 1 272 ? 21.596 5.789 -14.963 1.00 97.00 272 VAL A N 1
ATOM 1959 C CA . VAL A 1 272 ? 21.340 4.359 -14.749 1.00 97.00 272 VAL A CA 1
ATOM 1960 C C . VAL A 1 272 ? 21.204 3.668 -16.099 1.00 97.00 272 VAL A C 1
ATOM 1962 O O . VAL A 1 272 ? 20.546 4.198 -16.994 1.00 97.00 272 VAL A O 1
ATOM 1965 N N . GLU A 1 273 ? 21.780 2.473 -16.226 1.00 97.00 273 GLU A N 1
ATOM 1966 C CA . GLU A 1 273 ? 21.647 1.630 -17.412 1.00 97.00 273 GLU A CA 1
ATOM 1967 C C . GLU A 1 273 ? 21.058 0.259 -17.072 1.00 97.00 273 GLU A C 1
ATOM 1969 O O . GLU A 1 273 ? 21.317 -0.314 -16.013 1.00 97.00 273 GLU A O 1
ATOM 1974 N N . LEU A 1 274 ? 20.275 -0.277 -18.004 1.00 96.12 274 LEU A N 1
ATOM 1975 C CA . LEU A 1 274 ? 19.724 -1.624 -17.969 1.00 96.12 274 LEU A CA 1
ATOM 1976 C C . LEU A 1 274 ? 19.859 -2.260 -19.351 1.00 96.12 274 LEU A C 1
ATOM 1978 O O . LEU A 1 274 ? 19.512 -1.643 -20.353 1.00 96.12 274 LEU A O 1
ATOM 1982 N N . THR A 1 275 ? 20.303 -3.515 -19.407 1.00 95.44 275 THR A N 1
ATOM 1983 C CA . THR A 1 275 ? 20.288 -4.297 -20.650 1.00 95.44 275 THR A CA 1
ATOM 1984 C C . THR A 1 275 ? 19.131 -5.288 -20.634 1.00 95.44 275 THR A C 1
ATOM 1986 O O . THR A 1 275 ? 19.010 -6.095 -19.715 1.00 95.44 275 THR A O 1
ATOM 1989 N N . LEU A 1 276 ? 18.297 -5.233 -21.669 1.00 94.38 276 LEU A N 1
ATOM 1990 C CA . LEU A 1 276 ? 17.237 -6.193 -21.957 1.00 94.38 276 LEU A CA 1
ATOM 1991 C C . LEU A 1 276 ? 17.673 -7.149 -23.059 1.00 94.38 276 LEU A C 1
ATOM 1993 O O . LEU A 1 276 ? 18.376 -6.747 -23.985 1.00 94.38 276 LEU A O 1
ATOM 1997 N N . LEU A 1 277 ? 17.219 -8.396 -22.978 1.00 93.38 277 LEU A N 1
ATOM 1998 C CA . LEU A 1 277 ? 17.484 -9.434 -23.968 1.00 93.38 277 LEU A CA 1
ATOM 1999 C C . LEU A 1 277 ? 16.156 -9.995 -24.465 1.00 93.38 277 LEU A C 1
ATOM 2001 O O . LEU A 1 277 ? 15.337 -10.426 -23.658 1.00 93.38 277 LEU A O 1
ATOM 2005 N N . ILE A 1 278 ? 15.966 -10.004 -25.782 1.00 93.06 278 ILE A N 1
ATOM 2006 C CA . ILE A 1 278 ? 14.801 -10.601 -26.438 1.00 93.06 278 ILE A CA 1
ATOM 2007 C C . ILE A 1 278 ? 15.311 -11.657 -27.428 1.00 93.06 278 ILE A C 1
ATOM 2009 O O . ILE A 1 278 ? 15.931 -11.303 -28.438 1.00 93.06 278 ILE A O 1
ATOM 2013 N N . PRO A 1 279 ? 15.095 -12.954 -27.153 1.00 92.81 279 PRO A N 1
ATOM 2014 C CA . PRO A 1 279 ? 15.375 -14.028 -28.099 1.00 92.81 279 PRO A CA 1
ATOM 2015 C C . PRO A 1 279 ? 14.560 -13.871 -29.388 1.00 92.81 279 PRO A C 1
ATOM 2017 O O . PRO A 1 279 ? 13.339 -13.723 -29.332 1.00 92.81 279 PRO A O 1
ATOM 2020 N N . VAL A 1 280 ? 15.219 -13.946 -30.546 1.00 90.69 280 VAL A N 1
ATOM 2021 C CA . VAL A 1 280 ? 14.559 -13.991 -31.858 1.00 90.69 280 VAL A CA 1
ATOM 2022 C C . VAL A 1 280 ? 14.592 -15.418 -32.399 1.00 90.69 280 VAL A C 1
ATOM 2024 O O . VAL A 1 280 ? 15.681 -15.959 -32.617 1.00 90.69 280 VAL A O 1
ATOM 2027 N N . GLN A 1 281 ? 13.412 -16.009 -32.605 1.00 88.06 281 GLN A N 1
ATOM 2028 C CA . GLN A 1 281 ? 13.203 -17.386 -33.071 1.00 88.06 281 GLN A CA 1
ATOM 2029 C C . GLN A 1 281 ? 12.162 -17.452 -34.192 1.00 88.06 281 GLN A C 1
ATOM 2031 O O . GLN A 1 281 ? 11.171 -16.682 -34.151 1.00 88.06 281 GLN A O 1
#